Protein AF-A0AAV4PEL3-F1 (afdb_monomer_lite)

Organism: NCBI:txid1538125

Sequence (222 aa):
MMSVVVAMVVVMSMMVSVVVSMVVVVSVVVSMMVSVVVSVVVSVVVSMMVSMMVMVSVVVSVVMVSVMVSMMMSVVVSVVVSVVVSGGVHDGVRGDGDGHDDVRDDGGVHDGVRGGVRDGDGVHGDVHGGGDVHGDVRGGDGVHDDAHDDVHGDEHDGDHGDDHDDDHAYDHVHDGDDDHVYDGDHDHACDGARVCGDGRERVCDDGDDDGDGDVHFYPLQQ

Secondary structure (DSSP, 8-state):
-HHHHHHHHHHHHHHHHHHHHHHHHHHHHHHHHHHHHHHHHHHHHHHHHHHHHHHHHHHHHHHHHHHHHHHHHHHHHHHHHHHHHHHHTTS---------------------------------------------------------------------------------------------------------TTT-----------S-----------

Foldseek 3Di:
DVVVVVVVVVVVVVVVVVVVVVVVVVVVVVVVVVVVVVVVVVVVVVVVVVVVVVVVVVVVVVVVVVVVVVVVVVVVVVVVVVCVVVVVVPPPPDDPCPDDDDDDDDDDDDDDDDDDDDDDDDDDDDDDDDDD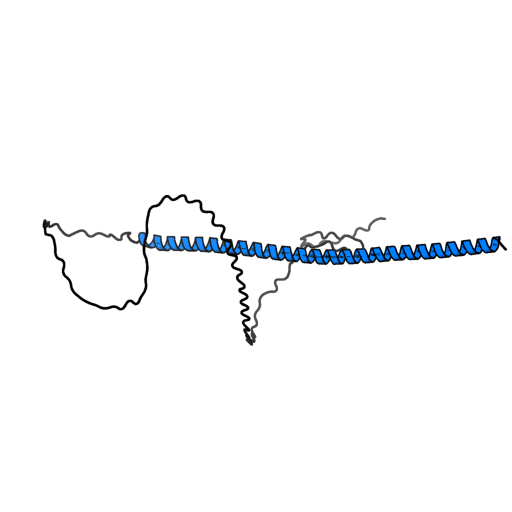DDDDDDDDDDDDDDDDPDDDPPPPPPPPPPPPPPPPPDDDPDPDDDDDDPPDDDPPPPDDQDDDPPNDGDDPDPDPDPDDDDDDDDDDDD

Structure (mmCIF, N/CA/C/O backbone):
data_AF-A0AAV4PEL3-F1
#
_entry.id   AF-A0AAV4PEL3-F1
#
loop_
_atom_site.group_PDB
_atom_site.id
_atom_site.type_symbol
_atom_site.label_atom_id
_atom_site.label_alt_id
_atom_site.label_comp_id
_atom_site.label_asym_id
_atom_site.label_entity_id
_atom_site.label_seq_id
_atom_site.pdbx_PDB_ins_code
_atom_site.Cartn_x
_atom_site.Cartn_y
_atom_site.Cartn_z
_atom_site.occupancy
_atom_site.B_iso_or_equiv
_atom_site.auth_seq_id
_atom_site.auth_comp_id
_atom_site.auth_asym_id
_atom_site.auth_atom_id
_atom_site.pdbx_PDB_model_num
ATOM 1 N N . MET A 1 1 ? 40.148 10.400 -53.859 1.00 91.12 1 MET A N 1
ATOM 2 C CA . MET A 1 1 ? 40.502 10.132 -52.445 1.00 91.12 1 MET A CA 1
ATOM 3 C C . MET A 1 1 ? 39.561 10.846 -51.474 1.00 91.12 1 MET A C 1
ATOM 5 O O . MET A 1 1 ? 38.926 10.151 -50.697 1.00 91.12 1 MET A O 1
ATOM 9 N N . MET A 1 2 ? 39.365 12.171 -51.559 1.00 96.19 2 MET A N 1
ATOM 10 C CA . MET A 1 2 ? 38.471 12.908 -50.636 1.00 96.19 2 MET A CA 1
ATOM 11 C C . MET A 1 2 ? 37.021 12.386 -50.594 1.00 96.19 2 MET A C 1
ATOM 13 O O . MET A 1 2 ? 36.487 12.193 -49.511 1.00 96.19 2 MET A O 1
ATOM 17 N N . SER A 1 3 ? 36.408 12.062 -51.741 1.00 95.81 3 SER A N 1
ATOM 18 C CA . SER A 1 3 ? 35.034 11.523 -51.771 1.00 95.81 3 SER A CA 1
ATOM 19 C C . SER A 1 3 ? 34.873 10.189 -51.029 1.00 95.81 3 SER A C 1
ATOM 21 O O . SER A 1 3 ? 33.822 9.952 -50.446 1.00 95.81 3 SER A O 1
ATOM 23 N N . VAL A 1 4 ? 35.896 9.324 -51.036 1.00 96.06 4 VAL A N 1
ATOM 24 C CA . VAL A 1 4 ? 35.854 8.026 -50.336 1.00 96.06 4 VAL A CA 1
ATOM 25 C C . VAL A 1 4 ? 35.972 8.239 -48.830 1.00 96.06 4 VAL A C 1
ATOM 27 O O . VAL A 1 4 ? 35.219 7.642 -48.071 1.00 96.06 4 VAL A O 1
ATOM 30 N N . VAL A 1 5 ? 36.863 9.142 -48.404 1.00 96.81 5 VAL A N 1
ATOM 31 C CA . VAL A 1 5 ? 37.013 9.506 -46.987 1.00 96.81 5 VAL A CA 1
ATOM 32 C C . VAL A 1 5 ? 35.707 10.080 -46.439 1.00 96.81 5 VAL A C 1
ATOM 34 O O . VAL A 1 5 ? 35.244 9.637 -45.393 1.00 96.81 5 VAL A O 1
ATOM 37 N N . VAL A 1 6 ? 35.068 11.001 -47.168 1.00 97.00 6 VAL A N 1
ATOM 38 C CA . VAL A 1 6 ? 33.772 11.570 -46.762 1.00 97.00 6 VAL A CA 1
ATOM 39 C C . VAL A 1 6 ? 32.701 10.482 -46.664 1.00 97.00 6 VAL A C 1
ATOM 41 O O . VAL A 1 6 ? 32.007 10.415 -45.653 1.00 97.00 6 VAL A O 1
ATOM 44 N N . ALA A 1 7 ? 32.596 9.592 -47.657 1.00 96.94 7 ALA A N 1
ATOM 45 C CA . ALA A 1 7 ? 31.627 8.496 -47.620 1.00 96.94 7 ALA A CA 1
ATOM 46 C C . ALA A 1 7 ? 31.836 7.572 -46.406 1.00 96.94 7 ALA A C 1
ATOM 48 O O . ALA A 1 7 ? 30.873 7.242 -45.718 1.00 96.94 7 ALA A O 1
ATOM 49 N N . MET A 1 8 ? 33.082 7.204 -46.087 1.00 97.06 8 MET A N 1
ATOM 50 C CA . MET A 1 8 ? 33.389 6.372 -44.916 1.00 97.06 8 MET A CA 1
ATOM 51 C C . MET A 1 8 ? 33.041 7.071 -43.600 1.00 97.06 8 MET A C 1
ATOM 53 O O . MET A 1 8 ? 32.460 6.443 -42.718 1.00 97.06 8 MET A O 1
ATOM 57 N N . VAL A 1 9 ? 33.346 8.366 -43.470 1.00 96.88 9 VAL A N 1
ATOM 58 C CA . VAL A 1 9 ? 32.995 9.148 -42.273 1.00 96.88 9 VAL A CA 1
ATOM 59 C C . VAL A 1 9 ? 31.479 9.212 -42.086 1.00 96.88 9 VAL A C 1
ATOM 61 O O . VAL A 1 9 ? 30.999 9.016 -40.971 1.00 96.88 9 VAL A O 1
ATOM 64 N N . VAL A 1 10 ? 30.716 9.428 -43.162 1.00 97.25 10 VAL A N 1
ATOM 65 C CA . VAL A 1 10 ? 29.246 9.447 -43.096 1.00 97.25 10 VAL A CA 1
ATOM 66 C C . VAL A 1 10 ? 28.701 8.084 -42.676 1.00 97.25 10 VAL A C 1
ATOM 68 O O . VAL A 1 10 ? 27.893 8.024 -41.753 1.00 97.25 10 VAL A O 1
ATOM 71 N N . VAL A 1 11 ? 29.173 6.990 -43.281 1.00 97.31 11 VAL A N 1
ATOM 72 C CA . VAL A 1 11 ? 28.731 5.633 -42.916 1.00 97.31 11 VAL A CA 1
ATOM 73 C C . VAL A 1 11 ? 29.036 5.332 -41.447 1.00 97.31 11 VAL A C 1
ATOM 75 O O . VAL A 1 11 ? 28.160 4.847 -40.734 1.00 97.31 11 VAL A O 1
ATOM 78 N N . MET A 1 12 ? 30.230 5.676 -40.958 1.00 97.19 12 MET A N 1
ATOM 79 C CA . MET A 1 12 ? 30.582 5.491 -39.545 1.00 97.19 12 MET A CA 1
ATOM 80 C C . MET A 1 12 ? 29.702 6.335 -38.622 1.00 97.19 12 MET A C 1
ATOM 82 O O . MET A 1 12 ? 29.227 5.832 -37.608 1.00 97.19 12 MET A O 1
ATOM 86 N N . SER A 1 13 ? 29.424 7.587 -38.993 1.00 97.06 13 SER A N 1
ATOM 87 C CA . SER A 1 13 ? 28.526 8.459 -38.232 1.00 97.06 13 SER A CA 1
ATOM 88 C C . SER A 1 13 ? 27.108 7.882 -38.143 1.00 97.06 13 SER A C 1
ATOM 90 O O . SER A 1 13 ? 26.526 7.842 -37.059 1.00 97.06 13 SER A O 1
ATOM 92 N N . MET A 1 14 ? 26.571 7.349 -39.246 1.00 97.50 14 MET A N 1
ATOM 93 C CA . MET A 1 14 ? 25.250 6.709 -39.253 1.00 97.50 14 MET A CA 1
ATOM 94 C C . MET A 1 14 ? 25.227 5.441 -38.396 1.00 97.50 14 MET A C 1
ATOM 96 O O . MET A 1 14 ? 24.311 5.272 -37.595 1.00 97.50 14 MET A O 1
ATOM 100 N N . MET A 1 15 ? 26.245 4.583 -38.504 1.00 97.81 15 MET A N 1
ATOM 101 C CA . MET A 1 15 ? 26.349 3.372 -37.681 1.00 97.81 15 MET A CA 1
ATOM 102 C C . MET A 1 15 ? 26.409 3.714 -36.190 1.00 97.81 15 MET A C 1
ATOM 104 O O . MET A 1 15 ? 25.674 3.131 -35.396 1.00 97.81 15 MET A O 1
ATOM 108 N N . VAL A 1 16 ? 27.228 4.700 -35.809 1.00 97.31 16 VAL A N 1
ATOM 109 C CA . VAL A 1 16 ? 27.319 5.170 -34.420 1.00 97.31 16 VAL A CA 1
ATOM 110 C C . VAL A 1 16 ? 25.986 5.756 -33.959 1.00 97.31 16 VAL A C 1
ATOM 112 O O . VAL A 1 16 ? 25.526 5.420 -32.872 1.00 97.31 16 VAL A O 1
ATOM 115 N N . SER A 1 17 ? 25.328 6.576 -34.780 1.00 97.12 17 SER A N 1
ATOM 116 C CA . SER A 1 17 ? 24.030 7.165 -34.437 1.00 97.12 17 SER A CA 1
ATOM 117 C C . SER A 1 17 ? 22.948 6.104 -34.213 1.00 97.12 17 SER A C 1
ATOM 119 O O . SER A 1 17 ? 22.206 6.205 -33.236 1.00 97.12 17 SER A O 1
ATOM 121 N N . VAL A 1 18 ? 22.891 5.064 -35.052 1.00 97.00 18 VAL A N 1
ATOM 122 C CA . VAL A 1 18 ? 21.948 3.946 -34.884 1.00 97.00 18 VAL A CA 1
ATOM 123 C C . VAL A 1 18 ? 22.246 3.174 -33.603 1.00 97.00 18 VAL A C 1
ATOM 125 O O . VAL A 1 18 ? 21.332 2.933 -32.819 1.00 97.00 18 VAL A O 1
ATOM 128 N N . VAL A 1 19 ? 23.513 2.837 -33.343 1.00 97.44 19 VAL A N 1
ATOM 129 C CA . VAL A 1 19 ? 23.903 2.126 -32.115 1.00 97.44 19 VAL A CA 1
ATOM 130 C C . VAL A 1 19 ? 23.542 2.945 -30.876 1.00 97.44 19 VAL A C 1
ATOM 132 O O . VAL A 1 19 ? 22.922 2.414 -29.958 1.00 97.44 19 VAL A O 1
ATOM 135 N N . VAL A 1 20 ? 23.854 4.244 -30.861 1.00 97.44 20 VAL A N 1
ATOM 136 C CA . VAL A 1 20 ? 23.499 5.138 -29.748 1.00 97.44 20 VAL A CA 1
ATOM 137 C C . VAL A 1 20 ? 21.983 5.217 -29.580 1.00 97.44 20 VAL A C 1
ATOM 139 O O . VAL A 1 20 ? 21.492 5.097 -28.461 1.00 97.44 20 VAL A O 1
ATOM 142 N N . SER A 1 21 ? 21.228 5.358 -30.672 1.00 97.56 21 SER A N 1
ATOM 143 C CA . SER A 1 21 ? 19.764 5.391 -30.620 1.00 97.56 21 SER A CA 1
ATOM 144 C C . SER A 1 21 ? 19.186 4.100 -30.035 1.00 97.56 21 SER A C 1
ATOM 146 O O . SER A 1 21 ? 18.340 4.169 -29.145 1.00 97.56 21 SER A O 1
ATOM 148 N N . MET A 1 22 ? 19.682 2.931 -30.450 1.00 97.75 22 MET A N 1
ATOM 149 C CA . MET A 1 22 ? 19.243 1.646 -29.898 1.00 97.75 22 MET A CA 1
ATOM 150 C C . MET A 1 22 ? 19.579 1.516 -28.410 1.00 97.75 22 MET A C 1
ATOM 152 O O . MET A 1 22 ? 18.726 1.092 -27.634 1.00 97.75 22 MET A O 1
ATOM 156 N N . VAL A 1 23 ? 20.783 1.921 -27.994 1.00 96.81 23 VAL A N 1
ATOM 157 C CA . VAL A 1 23 ? 21.186 1.903 -26.578 1.00 96.81 23 VAL A CA 1
ATOM 158 C C . VAL A 1 23 ? 20.282 2.806 -25.739 1.00 96.81 23 VAL A C 1
ATOM 160 O O . VAL A 1 23 ? 19.843 2.394 -24.666 1.00 96.81 23 VAL A O 1
ATOM 163 N N . VAL A 1 24 ? 19.945 4.002 -26.232 1.00 97.69 24 VAL A N 1
ATOM 164 C CA . VAL A 1 24 ? 19.023 4.917 -25.542 1.00 97.69 24 VAL A CA 1
ATOM 165 C C . VAL A 1 24 ? 17.630 4.301 -25.422 1.00 97.69 24 VAL A C 1
ATOM 167 O O . VAL A 1 24 ? 17.069 4.305 -24.329 1.00 97.69 24 VAL A O 1
ATOM 170 N N . VAL A 1 25 ? 17.086 3.720 -26.497 1.00 97.50 25 VAL A N 1
ATOM 171 C CA . VAL A 1 25 ? 15.765 3.068 -26.458 1.00 97.50 25 VAL A CA 1
ATOM 172 C C . VAL A 1 25 ? 15.749 1.925 -25.442 1.00 97.50 25 VAL A C 1
ATOM 174 O O . VAL A 1 25 ? 14.849 1.872 -24.607 1.00 97.50 25 VAL A O 1
ATOM 177 N N . VAL A 1 26 ? 16.761 1.053 -25.451 1.00 97.31 26 VAL A N 1
ATOM 178 C CA . VAL A 1 26 ? 16.872 -0.043 -24.474 1.00 97.31 26 VAL A CA 1
ATOM 179 C C . VAL A 1 26 ? 16.984 0.504 -23.052 1.00 97.31 26 VAL A C 1
ATOM 181 O O . VAL A 1 26 ? 16.296 0.018 -22.158 1.00 97.31 26 VAL A O 1
ATOM 184 N N . SER A 1 27 ? 17.791 1.545 -22.835 1.00 97.06 27 SER A N 1
ATOM 185 C CA . SER A 1 27 ? 17.942 2.161 -21.515 1.00 97.06 27 SER A CA 1
ATOM 186 C C . SER A 1 27 ? 16.631 2.755 -20.997 1.00 97.06 27 SER A C 1
ATOM 188 O O . SER A 1 27 ? 16.343 2.618 -19.809 1.00 97.06 27 SER A O 1
ATOM 190 N N . VAL A 1 28 ? 15.833 3.387 -21.862 1.00 97.56 28 VAL A N 1
ATOM 191 C CA . VAL A 1 28 ? 14.515 3.926 -21.494 1.00 97.56 28 VAL A CA 1
ATOM 192 C C . VAL A 1 28 ? 13.553 2.794 -21.153 1.00 97.56 28 VAL A C 1
ATOM 194 O O . VAL A 1 28 ? 12.923 2.844 -20.101 1.00 97.56 28 VAL A O 1
ATOM 197 N N . VAL A 1 29 ? 13.479 1.746 -21.980 1.00 97.56 29 VAL A N 1
ATOM 198 C CA . VAL A 1 29 ? 12.601 0.592 -21.719 1.00 97.56 29 VAL A CA 1
ATOM 199 C C . VAL A 1 29 ? 12.953 -0.069 -20.386 1.00 97.56 29 VAL A C 1
ATOM 201 O O . VAL A 1 29 ? 12.068 -0.283 -19.560 1.00 97.56 29 VAL A O 1
ATOM 204 N N . VAL A 1 30 ? 14.240 -0.325 -20.130 1.00 97.25 30 VAL A N 1
ATOM 205 C CA . VAL A 1 30 ? 14.698 -0.904 -18.857 1.00 97.25 30 VAL A CA 1
ATOM 206 C C . VAL A 1 30 ? 14.368 0.023 -17.689 1.00 97.25 30 VAL A C 1
ATOM 208 O O . VAL A 1 30 ? 13.836 -0.437 -16.681 1.00 97.25 30 VAL A O 1
ATOM 211 N N . SER A 1 31 ? 14.621 1.327 -17.823 1.00 97.19 31 SER A N 1
ATOM 212 C CA . SER A 1 31 ? 14.306 2.297 -16.772 1.00 97.19 31 SER A CA 1
ATOM 213 C C . SER A 1 31 ? 12.810 2.338 -16.459 1.00 97.19 31 SER A C 1
ATOM 215 O O . SER A 1 31 ? 12.447 2.382 -15.284 1.00 97.19 31 SER A O 1
ATOM 217 N N . MET A 1 32 ? 11.944 2.265 -17.472 1.00 97.88 32 MET A N 1
ATOM 218 C CA . MET A 1 32 ? 10.494 2.214 -17.279 1.00 97.88 32 MET A CA 1
ATOM 219 C C . MET A 1 32 ? 10.064 0.919 -16.589 1.00 97.88 32 MET A C 1
ATOM 221 O O . MET A 1 32 ? 9.303 0.980 -15.626 1.00 97.88 32 MET A O 1
ATOM 225 N N . MET A 1 33 ? 10.581 -0.239 -17.014 1.00 98.06 33 MET A N 1
ATOM 226 C CA . MET A 1 33 ? 10.257 -1.518 -16.371 1.00 98.06 33 MET A CA 1
ATOM 227 C C . MET A 1 33 ? 10.675 -1.527 -14.898 1.00 98.06 33 MET A C 1
ATOM 229 O O . MET A 1 33 ? 9.874 -1.886 -14.038 1.00 98.06 33 MET A O 1
ATOM 233 N N . VAL A 1 34 ? 11.895 -1.073 -14.593 1.00 97.38 34 VAL A N 1
ATOM 234 C CA . VAL A 1 34 ? 12.386 -0.977 -13.210 1.00 97.38 34 VAL A CA 1
ATOM 235 C C . VAL A 1 34 ? 11.536 -0.002 -12.401 1.00 97.38 34 VAL A C 1
ATOM 237 O O . VAL A 1 34 ? 11.123 -0.336 -11.295 1.00 97.38 34 VAL A O 1
ATOM 240 N N . SER A 1 35 ? 11.221 1.174 -12.951 1.00 97.56 35 SER A N 1
ATOM 241 C CA . SER A 1 35 ? 10.386 2.164 -12.266 1.00 97.56 35 SER A CA 1
ATOM 242 C C . SER A 1 35 ? 9.006 1.606 -11.924 1.00 97.56 35 SER A C 1
ATOM 244 O O . SER A 1 35 ? 8.520 1.834 -10.818 1.00 97.56 35 SER A O 1
ATOM 246 N N . VAL A 1 36 ? 8.379 0.866 -12.843 1.00 97.62 36 VAL A N 1
ATOM 247 C CA . VAL A 1 36 ? 7.067 0.252 -12.605 1.00 97.62 36 VAL A CA 1
ATOM 248 C C . VAL A 1 36 ? 7.172 -0.804 -11.510 1.00 97.62 36 VAL A C 1
ATOM 250 O O . VAL A 1 36 ? 6.424 -0.730 -10.539 1.00 97.62 36 VAL A O 1
ATOM 253 N N . VAL A 1 37 ? 8.138 -1.722 -11.593 1.00 97.56 37 VAL A N 1
ATOM 254 C CA . VAL A 1 37 ? 8.332 -2.755 -10.563 1.00 97.56 37 VAL A CA 1
ATOM 255 C C . VAL A 1 37 ? 8.555 -2.127 -9.186 1.00 97.56 37 VAL A C 1
ATOM 257 O O . VAL A 1 37 ? 7.884 -2.507 -8.230 1.00 97.56 37 VAL A O 1
ATOM 260 N N . VAL A 1 38 ? 9.432 -1.124 -9.085 1.00 97.50 38 VAL A N 1
ATOM 261 C CA . VAL A 1 38 ? 9.693 -0.420 -7.820 1.00 97.50 38 VAL A CA 1
ATOM 262 C C . VAL A 1 38 ? 8.431 0.273 -7.310 1.00 97.50 38 VAL A C 1
ATOM 264 O O . VAL A 1 38 ? 8.104 0.131 -6.135 1.00 97.50 38 VAL A O 1
ATOM 267 N N . SER A 1 39 ? 7.690 0.974 -8.173 1.00 97.56 39 SER A N 1
ATOM 268 C CA . SER A 1 39 ? 6.450 1.643 -7.765 1.00 97.56 39 SER A CA 1
ATOM 269 C C . SER A 1 39 ? 5.397 0.665 -7.239 1.00 97.56 39 SER A C 1
ATOM 271 O O . SER A 1 39 ? 4.757 0.956 -6.233 1.00 97.56 39 SER A O 1
ATOM 273 N N . VAL A 1 40 ? 5.265 -0.515 -7.853 1.00 97.62 40 VAL A N 1
ATOM 274 C CA . VAL A 1 40 ? 4.320 -1.550 -7.416 1.00 97.62 40 VAL A CA 1
ATOM 275 C C . VAL A 1 40 ? 4.743 -2.114 -6.067 1.00 97.62 40 VAL A C 1
ATOM 277 O O . VAL A 1 40 ? 3.923 -2.175 -5.157 1.00 97.62 40 VAL A O 1
ATOM 280 N N . VAL A 1 41 ? 6.023 -2.458 -5.897 1.00 97.62 41 VAL A N 1
ATOM 281 C CA . VAL A 1 41 ? 6.542 -2.964 -4.616 1.00 97.62 41 VAL A CA 1
ATOM 282 C C . VAL A 1 41 ? 6.322 -1.942 -3.500 1.00 97.62 41 VAL A C 1
ATOM 284 O O . VAL A 1 41 ? 5.796 -2.295 -2.447 1.00 97.62 41 VAL A O 1
ATOM 287 N N . VAL A 1 42 ? 6.654 -0.668 -3.734 1.00 97.44 42 VAL A N 1
ATOM 288 C CA . VAL A 1 42 ? 6.439 0.403 -2.748 1.00 97.44 42 VAL A CA 1
ATOM 289 C C . VAL A 1 42 ? 4.952 0.576 -2.444 1.00 97.44 42 VAL A C 1
ATOM 291 O O . VAL A 1 42 ? 4.580 0.653 -1.277 1.00 97.44 42 VAL A O 1
ATOM 294 N N . SER A 1 43 ? 4.094 0.588 -3.466 1.00 97.62 43 SER A N 1
ATOM 295 C CA . SER A 1 43 ? 2.644 0.704 -3.285 1.00 97.62 43 SER A CA 1
ATOM 296 C C . SER A 1 43 ? 2.083 -0.437 -2.438 1.00 97.62 43 SER A C 1
ATOM 298 O O . SER A 1 43 ? 1.263 -0.188 -1.558 1.00 97.62 43 SER A O 1
ATOM 300 N N . VAL A 1 44 ? 2.526 -1.675 -2.670 1.00 97.31 44 VAL A N 1
ATOM 301 C CA . VAL A 1 44 ? 2.083 -2.847 -1.900 1.00 97.31 44 VAL A CA 1
ATOM 302 C C . VAL A 1 44 ? 2.534 -2.736 -0.448 1.00 97.31 44 VAL A C 1
ATOM 304 O O . VAL A 1 44 ? 1.713 -2.883 0.452 1.00 97.31 44 VAL A O 1
ATOM 307 N N . VAL A 1 45 ? 3.806 -2.407 -0.204 1.00 97.44 45 VAL A N 1
ATOM 308 C CA . VAL A 1 45 ? 4.334 -2.253 1.162 1.00 97.44 45 VAL A CA 1
ATOM 309 C C . VAL A 1 45 ? 3.587 -1.152 1.918 1.00 97.44 45 VAL A C 1
ATOM 311 O O . VAL A 1 45 ? 3.168 -1.364 3.055 1.00 97.44 45 VAL A O 1
ATOM 314 N N . VAL A 1 46 ? 3.357 0.002 1.286 1.00 97.56 46 VAL A N 1
ATOM 315 C CA . VAL A 1 46 ? 2.587 1.100 1.892 1.00 97.56 46 VAL A CA 1
ATOM 316 C C . VAL A 1 46 ? 1.147 0.674 2.161 1.00 97.56 46 VAL A C 1
ATOM 318 O O . VAL A 1 46 ? 0.649 0.904 3.260 1.00 97.56 46 VAL A O 1
ATOM 321 N N . SER A 1 47 ? 0.494 0.005 1.210 1.00 97.56 47 SER A N 1
ATOM 322 C CA . SER A 1 47 ? -0.869 -0.499 1.392 1.00 97.56 47 SER A CA 1
ATOM 323 C C . SER A 1 47 ? -0.963 -1.477 2.563 1.00 97.56 47 SER A C 1
ATOM 325 O O . SER A 1 47 ? -1.905 -1.394 3.347 1.00 97.56 47 SER A O 1
ATOM 327 N N . MET A 1 48 ? 0.015 -2.372 2.725 1.00 98.00 48 MET A N 1
ATOM 328 C CA . MET A 1 48 ? 0.055 -3.311 3.849 1.00 98.00 48 MET A CA 1
ATOM 329 C C . MET A 1 48 ? 0.253 -2.592 5.186 1.00 98.00 48 MET A C 1
ATOM 331 O O . MET A 1 48 ? -0.460 -2.889 6.142 1.00 98.00 48 MET A O 1
ATOM 335 N N . MET A 1 49 ? 1.167 -1.618 5.256 1.00 97.94 49 MET A N 1
ATOM 336 C CA . MET A 1 49 ? 1.372 -0.825 6.475 1.00 97.94 49 MET A CA 1
ATOM 337 C C . MET A 1 49 ? 0.109 -0.053 6.866 1.00 97.94 49 MET A C 1
ATOM 339 O O . MET A 1 49 ? -0.289 -0.074 8.029 1.00 97.94 49 MET A O 1
ATOM 343 N N . VAL A 1 50 ? -0.548 0.594 5.899 1.00 97.38 50 VAL A N 1
ATOM 344 C CA . VAL A 1 50 ? -1.796 1.332 6.142 1.00 97.38 50 VAL A CA 1
ATOM 345 C C . VAL A 1 50 ? -2.905 0.381 6.582 1.00 97.38 50 VAL A C 1
ATOM 347 O O . VAL A 1 50 ? -3.579 0.661 7.568 1.00 97.38 50 VAL A O 1
ATOM 350 N N . SER A 1 51 ? -3.062 -0.763 5.914 1.00 97.75 51 SER A N 1
ATOM 351 C CA . SER A 1 51 ? -4.062 -1.764 6.293 1.00 97.75 51 SER A CA 1
ATOM 352 C C . SER A 1 51 ? -3.851 -2.266 7.722 1.00 97.75 51 SER A C 1
ATOM 354 O O . SER A 1 51 ? -4.813 -2.363 8.478 1.00 97.75 51 SER A O 1
ATOM 356 N N . MET A 1 52 ? -2.606 -2.545 8.119 1.00 97.69 52 MET A N 1
ATOM 357 C CA . MET A 1 52 ? -2.281 -2.962 9.487 1.00 97.69 52 MET A CA 1
ATOM 358 C C . MET A 1 52 ? -2.616 -1.867 10.506 1.00 97.69 52 MET A C 1
ATOM 360 O O . MET A 1 52 ? -3.262 -2.145 11.513 1.00 97.69 52 MET A O 1
ATOM 364 N N . MET A 1 53 ? -2.247 -0.614 10.226 1.00 97.75 53 MET A N 1
ATOM 365 C CA . MET A 1 53 ? -2.569 0.522 11.098 1.00 97.75 53 MET A CA 1
ATOM 366 C C . MET A 1 53 ? -4.081 0.707 11.272 1.00 97.75 53 MET A C 1
ATOM 368 O O . MET A 1 53 ? -4.551 0.938 12.386 1.00 97.75 53 MET A O 1
ATOM 372 N N . VAL A 1 54 ? -4.851 0.572 10.189 1.00 97.88 54 VAL A N 1
ATOM 373 C CA . VAL A 1 54 ? -6.317 0.662 10.232 1.00 97.88 54 VAL A CA 1
ATOM 374 C C . VAL A 1 54 ? -6.903 -0.485 11.051 1.00 97.88 54 VAL A C 1
ATOM 376 O O . VAL A 1 54 ? -7.719 -0.229 11.930 1.00 97.88 54 VAL A O 1
ATOM 379 N N . MET A 1 55 ? -6.457 -1.724 10.829 1.00 97.06 55 MET A N 1
ATOM 380 C CA . MET A 1 55 ? -6.928 -2.882 11.597 1.00 97.06 55 MET A CA 1
ATOM 381 C C . MET A 1 55 ? -6.667 -2.710 13.094 1.00 97.06 55 MET A C 1
ATOM 383 O O . MET A 1 55 ? -7.581 -2.884 13.896 1.00 97.06 55 MET A O 1
ATOM 387 N N . VAL A 1 56 ? -5.458 -2.291 13.478 1.00 97.31 56 VAL A N 1
ATOM 388 C CA . VAL A 1 56 ? -5.121 -2.020 14.884 1.00 97.31 56 VAL A CA 1
ATOM 389 C C . VAL A 1 56 ? -5.998 -0.902 15.449 1.00 97.31 56 VAL A C 1
ATOM 391 O O . VAL A 1 56 ? -6.546 -1.048 16.538 1.00 97.31 56 VAL A O 1
ATOM 394 N N . SER A 1 57 ? -6.196 0.190 14.707 1.00 97.81 57 SER A N 1
ATOM 395 C CA . SER A 1 57 ? -7.054 1.295 15.147 1.00 97.81 57 SER A CA 1
ATOM 396 C C . SER A 1 57 ? -8.507 0.861 15.359 1.00 97.81 57 SER A C 1
ATOM 398 O O . SER A 1 57 ? -9.119 1.258 16.354 1.00 97.81 57 SER A O 1
ATOM 400 N N . VAL A 1 58 ? -9.048 0.027 14.468 1.00 97.69 58 VAL A N 1
ATOM 401 C CA . VAL A 1 58 ? -10.403 -0.525 14.593 1.00 97.69 58 VAL A CA 1
ATOM 402 C C . VAL A 1 58 ? -10.496 -1.440 15.810 1.00 97.69 58 VAL A C 1
ATOM 404 O O . VAL A 1 58 ? -11.408 -1.266 16.616 1.00 97.69 58 VAL A O 1
ATOM 407 N N . VAL A 1 59 ? -9.543 -2.357 15.995 1.00 97.25 59 VAL A N 1
ATOM 408 C CA . VAL A 1 59 ? -9.513 -3.258 17.160 1.00 97.25 59 VAL A CA 1
ATOM 409 C C . VAL A 1 59 ? -9.468 -2.457 18.460 1.00 97.25 59 VAL A C 1
ATOM 411 O O . VAL A 1 59 ? -10.285 -2.697 19.347 1.00 97.25 59 VAL A O 1
ATOM 414 N N . VAL A 1 60 ? -8.592 -1.452 18.558 1.00 97.56 60 VAL A N 1
ATOM 415 C CA . VAL A 1 60 ? -8.512 -0.577 19.738 1.00 97.56 60 VAL A CA 1
ATOM 416 C C . VAL A 1 60 ? -9.835 0.154 19.966 1.00 97.56 60 VAL A C 1
ATOM 418 O O . VAL A 1 60 ? -10.322 0.195 21.092 1.00 97.56 60 VAL A O 1
ATOM 421 N N . SER A 1 61 ? -10.461 0.692 18.918 1.00 98.12 61 SER A N 1
ATO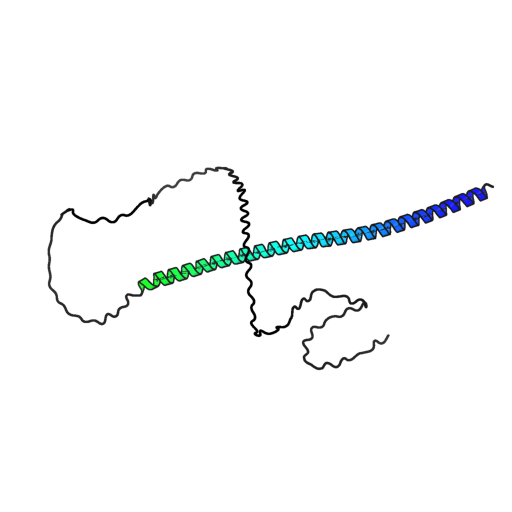M 422 C CA . SER A 1 61 ? -11.750 1.378 19.049 1.00 98.12 61 SER A CA 1
ATOM 423 C C . SER A 1 61 ? -12.853 0.445 19.557 1.00 98.12 61 SER A C 1
ATOM 425 O O . SER A 1 61 ? -13.590 0.822 20.468 1.00 98.12 61 SER A O 1
ATOM 427 N N . VAL A 1 62 ? -12.937 -0.776 19.025 1.00 97.31 62 VAL A N 1
ATOM 428 C CA . VAL A 1 62 ? -13.922 -1.779 19.456 1.00 97.31 62 VAL A CA 1
ATOM 429 C C . VAL A 1 62 ? -13.689 -2.184 20.910 1.00 97.31 62 VAL A C 1
ATOM 431 O O . VAL A 1 62 ? -14.650 -2.249 21.676 1.00 97.31 62 VAL A O 1
ATOM 434 N N . VAL A 1 63 ? -12.434 -2.398 21.313 1.00 97.94 63 VAL A N 1
ATOM 435 C CA . VAL A 1 63 ? -12.077 -2.718 22.705 1.00 97.94 63 VAL A CA 1
ATOM 436 C C . VAL A 1 63 ? -12.453 -1.572 23.645 1.00 97.94 63 VAL A C 1
ATOM 438 O O . VAL A 1 63 ? -13.050 -1.804 24.692 1.00 97.94 63 VAL A O 1
ATOM 441 N N . MET A 1 64 ? -12.181 -0.322 23.271 1.00 97.56 64 MET A N 1
ATOM 442 C CA . MET A 1 64 ? -12.553 0.828 24.102 1.00 97.56 64 MET A CA 1
ATOM 443 C C . MET A 1 64 ? -14.074 0.936 24.265 1.00 97.56 64 MET A C 1
ATOM 445 O O . MET A 1 64 ? -14.566 1.156 25.373 1.00 97.56 64 MET A O 1
ATOM 449 N N . VAL A 1 65 ? -14.836 0.720 23.190 1.00 97.56 65 VAL A N 1
ATOM 450 C CA . VAL A 1 65 ? -16.306 0.727 23.244 1.00 97.56 65 VAL A CA 1
ATOM 451 C C . VAL A 1 65 ? -16.838 -0.429 24.090 1.00 97.56 65 VAL A C 1
ATOM 453 O O . VAL A 1 65 ? -17.723 -0.211 24.917 1.00 97.56 65 VAL A O 1
ATOM 456 N N . SER A 1 66 ? -16.304 -1.643 23.935 1.00 97.50 66 SER A N 1
ATOM 457 C CA . SER A 1 66 ? -16.760 -2.801 24.713 1.00 97.50 66 SER A CA 1
ATOM 458 C C . SER A 1 66 ? -16.493 -2.615 26.208 1.00 97.50 66 SER A C 1
ATOM 460 O O . SER A 1 66 ? -17.367 -2.905 27.028 1.00 97.50 66 SER A O 1
ATOM 462 N N . VAL A 1 67 ? -15.345 -2.036 26.566 1.00 97.56 67 VAL A N 1
ATOM 463 C CA . VAL A 1 67 ? -14.994 -1.679 27.944 1.00 97.56 67 VAL A CA 1
ATOM 464 C C . VAL A 1 67 ? -15.950 -0.621 28.504 1.00 97.56 67 VAL A C 1
ATOM 466 O O . VAL A 1 67 ? -16.468 -0.796 29.608 1.00 97.56 67 VAL A O 1
ATOM 469 N N . MET A 1 68 ? -16.261 0.435 27.744 1.00 98.06 68 MET A N 1
ATOM 470 C CA . MET A 1 68 ? -17.241 1.443 28.171 1.00 98.06 68 MET A CA 1
ATOM 471 C C . MET A 1 68 ? -18.633 0.840 28.398 1.00 98.06 68 MET A C 1
ATOM 473 O O . MET A 1 68 ? -19.258 1.108 29.424 1.00 98.06 68 MET A O 1
ATOM 477 N N . VAL A 1 69 ? -19.111 -0.001 27.477 1.00 97.44 69 VAL A N 1
ATOM 478 C CA . VAL A 1 69 ? -20.424 -0.658 27.595 1.00 97.44 69 VAL A CA 1
ATOM 479 C C . VAL A 1 69 ? -20.457 -1.612 28.787 1.00 97.44 69 VAL A C 1
ATOM 481 O O . VAL A 1 69 ? -21.428 -1.605 29.545 1.00 97.44 69 VAL A O 1
ATOM 484 N N . SER A 1 70 ? -19.394 -2.392 28.993 1.00 97.56 70 SER A N 1
ATOM 485 C CA . SER A 1 70 ? -19.262 -3.292 30.143 1.00 97.56 70 SER A CA 1
ATOM 486 C C . SER A 1 70 ? -19.324 -2.521 31.464 1.00 97.56 70 SER A C 1
ATOM 488 O O . SER A 1 70 ? -20.088 -2.884 32.362 1.00 97.56 70 SER A O 1
ATOM 490 N N . MET A 1 71 ? -18.612 -1.393 31.559 1.00 97.69 71 MET A N 1
ATOM 491 C CA . MET A 1 71 ? -18.678 -0.522 32.733 1.00 97.69 71 MET A CA 1
ATOM 492 C C . MET A 1 71 ? -20.084 0.045 32.955 1.00 97.69 71 MET A C 1
ATOM 494 O O . MET A 1 71 ? -20.594 -0.023 34.073 1.00 97.69 71 MET A O 1
ATOM 498 N N . MET A 1 72 ? -20.750 0.550 31.910 1.00 98.12 72 MET A N 1
ATOM 499 C CA . MET A 1 72 ? -22.121 1.065 32.033 1.00 98.12 72 MET A CA 1
ATOM 500 C C . MET A 1 72 ? -23.102 -0.020 32.495 1.00 98.12 72 MET A C 1
ATOM 502 O O . MET A 1 72 ? -23.903 0.228 33.396 1.00 98.12 72 MET A O 1
ATOM 506 N N . MET A 1 73 ? -23.020 -1.227 31.928 1.00 98.19 73 MET A N 1
ATOM 507 C CA . MET A 1 73 ? -23.872 -2.349 32.329 1.00 98.19 73 MET A CA 1
ATOM 508 C C . MET A 1 73 ? -23.605 -2.789 33.768 1.00 98.19 73 MET A C 1
ATOM 510 O O . MET A 1 73 ? -24.554 -3.002 34.519 1.00 98.19 73 MET A O 1
ATOM 514 N N . SER A 1 74 ? -22.339 -2.862 34.182 1.00 97.62 74 SER A N 1
ATOM 515 C CA . SER A 1 74 ? -21.968 -3.184 35.564 1.00 97.62 74 SER A CA 1
ATOM 516 C C . SER A 1 74 ? -22.561 -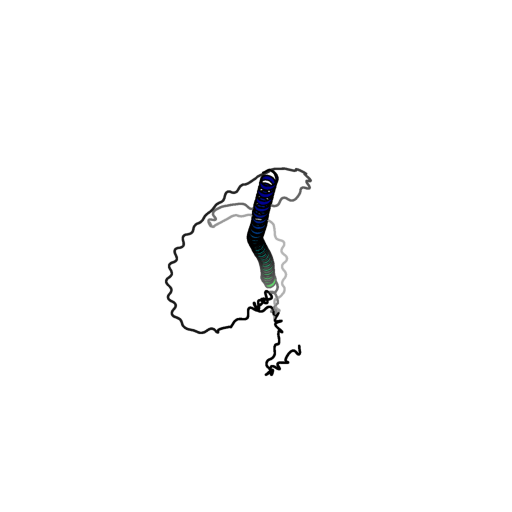2.180 36.560 1.00 97.62 74 SER A C 1
ATOM 518 O O . SER A 1 74 ? -23.154 -2.573 37.568 1.00 97.62 74 SER A O 1
ATOM 520 N N . VAL A 1 75 ? -22.508 -0.881 36.243 1.00 97.19 75 VAL A N 1
ATOM 521 C CA . VAL A 1 75 ? -23.120 0.171 37.071 1.00 97.19 75 VAL A CA 1
ATOM 522 C C . VAL A 1 75 ? -24.641 0.015 37.131 1.00 97.19 75 VAL A C 1
ATOM 524 O O . VAL A 1 75 ? -25.210 0.067 38.220 1.00 97.19 75 VAL A O 1
ATOM 527 N N . VAL A 1 76 ? -25.309 -0.224 35.998 1.00 97.44 76 VAL A N 1
ATOM 528 C CA . VAL A 1 76 ? -26.767 -0.437 35.968 1.00 97.44 76 VAL A CA 1
ATOM 529 C C . VAL A 1 76 ? -27.163 -1.649 36.811 1.00 97.44 76 VAL A C 1
ATOM 531 O O . VAL A 1 76 ? -28.075 -1.543 37.631 1.00 97.44 76 VAL A O 1
ATOM 534 N N . VAL A 1 77 ? -26.461 -2.776 36.669 1.00 97.38 77 VAL A N 1
ATOM 535 C CA . VAL A 1 77 ? -26.718 -3.988 37.463 1.00 97.38 77 VAL A CA 1
ATOM 536 C C . VAL A 1 77 ? -26.505 -3.712 38.951 1.00 97.38 77 VAL A C 1
ATOM 538 O O . VAL A 1 77 ? -27.369 -4.050 39.757 1.00 97.38 77 VAL A O 1
ATOM 541 N N . SER A 1 78 ? -25.412 -3.042 39.319 1.00 96.88 78 SER A N 1
ATOM 542 C CA . SER A 1 78 ? -25.121 -2.677 40.711 1.00 96.88 78 SER A CA 1
ATOM 543 C C . SER A 1 78 ? -26.217 -1.795 41.327 1.00 96.88 78 SER A C 1
ATOM 545 O O . SER A 1 78 ? -26.666 -2.048 42.449 1.00 96.88 78 SER A O 1
ATOM 547 N N . VAL A 1 79 ? -26.724 -0.808 40.581 1.00 96.44 79 VAL A N 1
ATOM 548 C CA . VAL A 1 79 ? -27.830 0.056 41.029 1.00 96.44 79 VAL A CA 1
ATOM 549 C C . VAL A 1 79 ? -29.126 -0.738 41.179 1.00 96.44 79 VAL A C 1
ATOM 551 O O . VAL A 1 79 ? -29.792 -0.613 42.206 1.00 96.44 79 VAL A O 1
ATOM 554 N N . VAL A 1 80 ? -29.479 -1.583 40.205 1.00 95.75 80 VAL A N 1
ATOM 555 C CA . VAL A 1 80 ? -30.688 -2.422 40.278 1.00 95.75 80 VAL A CA 1
ATOM 556 C C . VAL A 1 80 ? -30.629 -3.347 41.493 1.00 95.75 80 VAL A C 1
ATOM 558 O O . VAL A 1 80 ? -31.590 -3.395 42.260 1.00 95.75 80 VAL A O 1
ATOM 561 N N . VAL A 1 81 ? -29.498 -4.022 41.723 1.00 94.50 81 VAL A N 1
ATOM 562 C CA . VAL A 1 81 ? -29.300 -4.875 42.905 1.00 94.50 81 VAL A CA 1
ATOM 563 C C . VAL A 1 81 ? -29.425 -4.054 44.189 1.00 94.50 81 VAL A C 1
ATOM 565 O O . VAL A 1 81 ? -30.151 -4.453 45.096 1.00 94.50 81 VAL A O 1
ATOM 568 N N . SER A 1 82 ? -28.800 -2.877 44.252 1.00 94.12 82 SER A N 1
ATOM 569 C CA . SER A 1 82 ? -28.863 -2.000 45.428 1.00 94.12 82 SER A CA 1
ATOM 570 C C . SER A 1 82 ? -30.291 -1.541 45.746 1.00 94.12 82 SER A C 1
ATOM 572 O O . SER A 1 82 ? -30.678 -1.505 46.916 1.00 94.12 82 SER A O 1
ATOM 574 N N . VAL A 1 83 ? -31.096 -1.229 44.724 1.00 91.19 83 VAL A N 1
ATOM 575 C CA . VAL A 1 83 ? -32.507 -0.834 44.877 1.00 91.19 83 VAL A CA 1
ATOM 576 C C . VAL A 1 83 ? -33.373 -2.016 45.304 1.00 91.19 83 VAL A C 1
ATOM 578 O O . VAL A 1 83 ? -34.186 -1.861 46.210 1.00 91.19 83 VAL A O 1
ATOM 581 N N . VAL A 1 84 ? -33.193 -3.196 44.703 1.00 90.25 84 VAL A N 1
ATOM 582 C CA . VAL A 1 84 ? -33.947 -4.406 45.077 1.00 90.25 84 VAL A CA 1
ATOM 583 C C . VAL A 1 84 ? -33.648 -4.804 46.524 1.00 90.25 84 VAL A C 1
ATOM 585 O O . VAL A 1 84 ? -34.576 -5.073 47.288 1.00 90.25 84 VAL A O 1
ATOM 588 N N . VAL A 1 85 ? -32.373 -4.780 46.925 1.00 89.38 85 VAL A N 1
ATOM 589 C CA . VAL A 1 85 ? -31.953 -5.111 48.293 1.00 89.38 85 VAL A CA 1
ATOM 590 C C . VAL A 1 85 ? -32.451 -4.067 49.292 1.00 89.38 85 VAL A C 1
ATOM 592 O O . VAL A 1 85 ? -33.006 -4.442 50.317 1.00 89.38 85 VAL A O 1
ATOM 595 N N . SER A 1 86 ? -32.315 -2.769 49.003 1.00 88.44 86 SER A N 1
ATOM 596 C CA . SER A 1 86 ? -32.742 -1.711 49.937 1.00 88.44 86 SER A CA 1
ATOM 597 C C . SER A 1 86 ? -34.267 -1.558 50.010 1.00 88.44 86 SER A C 1
ATOM 599 O O . SER A 1 86 ? -34.811 -1.281 51.077 1.00 88.44 86 SER A O 1
ATOM 601 N N . GLY A 1 87 ? -34.972 -1.752 48.892 1.00 82.12 87 GLY A N 1
ATOM 602 C CA . GLY A 1 87 ? -36.432 -1.659 48.814 1.00 82.12 87 GLY A CA 1
ATOM 603 C C . GLY A 1 87 ? -37.147 -2.828 49.495 1.00 82.12 87 GLY A C 1
ATOM 604 O O . GLY A 1 87 ? -38.134 -2.613 50.195 1.00 82.12 87 GLY A O 1
ATOM 605 N N . GLY A 1 88 ? -36.615 -4.051 49.381 1.00 75.56 88 GLY A N 1
ATOM 606 C CA . GLY A 1 88 ? -37.204 -5.243 50.007 1.00 75.56 88 GLY A CA 1
ATOM 607 C C . GLY A 1 88 ? -37.246 -5.205 51.540 1.00 75.56 88 GLY A C 1
ATOM 608 O O . GLY A 1 88 ? -38.066 -5.891 52.146 1.00 75.56 88 GLY A O 1
ATOM 609 N N . VAL A 1 89 ? -36.415 -4.379 52.185 1.00 68.62 89 VAL A N 1
ATOM 610 C CA . VAL A 1 89 ? -36.393 -4.242 53.653 1.00 68.62 89 VAL A CA 1
ATOM 611 C C . VAL A 1 89 ? -37.567 -3.396 54.172 1.00 68.62 89 VAL A C 1
ATOM 613 O O . VAL A 1 89 ? -37.955 -3.541 55.329 1.00 68.62 89 VAL A O 1
ATOM 616 N N . HIS A 1 90 ? -38.182 -2.553 53.335 1.00 63.91 90 HIS A N 1
ATOM 617 C CA . HIS A 1 90 ? -39.225 -1.621 53.776 1.00 63.91 90 HIS A CA 1
ATOM 618 C C . HIS A 1 90 ? -40.671 -2.098 53.557 1.00 63.91 90 HIS A C 1
ATOM 620 O O . HIS A 1 90 ? -41.566 -1.577 54.220 1.00 63.91 90 HIS A O 1
ATOM 626 N N . ASP A 1 91 ? -40.918 -3.115 52.724 1.00 59.91 91 ASP A N 1
ATOM 627 C CA . ASP A 1 91 ? -42.279 -3.617 52.441 1.00 59.91 91 ASP A CA 1
ATOM 628 C C . ASP A 1 91 ? -42.718 -4.815 53.314 1.00 59.91 91 ASP A C 1
ATOM 630 O O . ASP A 1 91 ? -43.836 -5.315 53.187 1.00 59.91 91 ASP A O 1
ATOM 634 N N . GLY A 1 92 ? -41.884 -5.255 54.264 1.00 58.97 92 GLY A N 1
ATOM 635 C CA . GLY A 1 92 ? -42.174 -6.379 55.168 1.00 58.97 92 GLY A CA 1
ATOM 636 C C . GLY A 1 92 ? -43.136 -6.090 56.333 1.00 58.97 92 GLY A C 1
ATOM 637 O O . GLY A 1 92 ? -43.383 -6.983 57.139 1.00 58.97 92 GLY A O 1
ATOM 638 N N . VAL A 1 93 ? -43.693 -4.878 56.456 1.00 59.66 93 VAL A N 1
ATOM 639 C CA . VAL A 1 93 ? -44.642 -4.510 57.535 1.00 59.66 93 VAL A CA 1
ATOM 640 C C . VAL A 1 93 ? -46.046 -4.271 56.973 1.00 59.66 93 VAL A C 1
ATOM 642 O O . VAL A 1 93 ? -46.685 -3.245 57.187 1.00 59.66 93 VAL A O 1
ATOM 645 N N . ARG A 1 94 ? -46.538 -5.245 56.214 1.00 57.44 94 ARG A N 1
ATOM 646 C CA . ARG A 1 94 ? -47.959 -5.424 55.898 1.00 57.44 94 ARG A CA 1
ATOM 647 C C . ARG A 1 94 ? -48.261 -6.848 56.365 1.00 57.44 94 ARG A C 1
ATOM 649 O O . ARG A 1 94 ? -48.004 -7.799 55.652 1.00 57.44 94 ARG A O 1
ATOM 656 N N . GLY A 1 95 ? -48.535 -7.072 57.641 1.00 58.62 95 GLY A N 1
ATOM 657 C CA . GLY A 1 95 ? -49.735 -6.573 58.291 1.00 58.62 95 GLY A CA 1
ATOM 658 C C . GLY A 1 95 ? -50.787 -7.679 58.304 1.00 58.62 95 GLY A C 1
ATOM 659 O O . GLY A 1 95 ? -51.917 -7.421 57.913 1.00 58.62 95 GLY A O 1
ATOM 660 N N . ASP A 1 96 ? -50.426 -8.877 58.779 1.00 59.28 96 ASP A N 1
ATOM 661 C CA . ASP A 1 96 ? -51.395 -9.854 59.291 1.00 59.28 96 ASP A CA 1
ATOM 662 C C . ASP A 1 96 ? -51.805 -9.402 60.699 1.00 59.28 96 ASP A C 1
ATOM 664 O O . ASP A 1 96 ? -51.517 -10.020 61.722 1.00 59.28 96 ASP A O 1
ATOM 668 N N . GLY A 1 97 ? -52.411 -8.217 60.740 1.00 57.94 97 GLY A N 1
ATOM 669 C CA . GLY A 1 97 ? -53.158 -7.721 61.880 1.00 57.94 97 GLY A CA 1
ATOM 670 C C . GLY A 1 97 ? -54.557 -8.308 61.833 1.00 57.94 97 GLY A C 1
ATOM 671 O O . GLY A 1 97 ? -55.523 -7.563 61.685 1.00 57.94 97 GLY A O 1
ATOM 672 N N . ASP A 1 98 ? -54.664 -9.632 61.942 1.00 55.31 98 ASP A N 1
ATOM 673 C CA . ASP A 1 98 ? -55.913 -10.248 62.367 1.00 55.31 98 ASP A CA 1
ATOM 674 C C . ASP A 1 98 ? -56.044 -9.973 63.862 1.00 55.31 98 ASP A C 1
ATOM 676 O O . ASP A 1 98 ? -55.381 -10.566 64.716 1.00 55.31 98 ASP A O 1
ATOM 680 N N . GLY A 1 99 ? -56.832 -8.938 64.138 1.00 59.75 99 GLY A N 1
ATOM 681 C CA . GLY A 1 99 ? -57.074 -8.418 65.463 1.00 59.75 99 GLY A CA 1
ATOM 682 C C . GLY A 1 99 ? -57.613 -9.469 66.421 1.00 59.75 99 GLY A C 1
ATOM 683 O O . GLY A 1 99 ? -58.443 -10.309 66.080 1.00 59.75 99 GLY A O 1
ATOM 684 N N . HIS A 1 100 ? -57.197 -9.323 67.670 1.00 52.44 100 HIS A N 1
ATOM 685 C CA . HIS A 1 100 ? -58.106 -9.507 68.780 1.00 52.44 100 HIS A CA 1
ATOM 686 C C . HIS A 1 100 ? -57.783 -8.459 69.841 1.00 52.44 100 HIS A C 1
ATOM 688 O O . HIS A 1 100 ? -56.746 -8.496 70.503 1.00 52.44 100 HIS A O 1
ATOM 694 N N . ASP A 1 101 ? -58.688 -7.488 69.915 1.00 60.62 101 ASP A N 1
ATOM 695 C CA . ASP A 1 101 ? -58.867 -6.558 71.016 1.00 60.62 101 ASP A CA 1
ATOM 696 C C . ASP A 1 101 ? -59.000 -7.320 72.341 1.00 60.62 101 ASP A C 1
ATOM 698 O O . ASP A 1 101 ? -59.634 -8.373 72.365 1.00 60.62 101 ASP A O 1
ATOM 702 N N . ASP A 1 102 ? -58.395 -6.782 73.408 1.00 53.16 102 ASP A N 1
ATOM 703 C CA . ASP A 1 102 ? -58.898 -6.765 74.797 1.00 53.16 102 ASP A CA 1
ATOM 704 C C . ASP A 1 102 ? -57.743 -6.771 75.812 1.00 53.16 102 ASP A C 1
ATOM 706 O O . ASP A 1 102 ? -57.361 -7.840 76.260 1.00 53.16 102 ASP A O 1
ATOM 710 N N . VAL A 1 103 ? -57.246 -5.603 76.251 1.00 51.69 103 VAL A N 1
ATOM 711 C CA . VAL A 1 103 ? -56.906 -5.309 77.670 1.00 51.69 103 VAL A CA 1
ATOM 712 C C . VAL A 1 103 ? -56.826 -3.774 77.810 1.00 51.69 103 VAL A C 1
ATOM 714 O O . VAL A 1 103 ? -55.918 -3.140 77.288 1.00 51.69 103 VAL A O 1
ATOM 717 N N . ARG A 1 104 ? -57.890 -3.120 78.291 1.00 48.19 104 ARG A N 1
ATOM 718 C CA . ARG A 1 104 ? -58.028 -2.602 79.671 1.00 48.19 104 ARG A CA 1
ATOM 719 C C . ARG A 1 104 ? -56.942 -1.598 80.092 1.00 48.19 104 ARG A C 1
ATOM 721 O O . ARG A 1 104 ? -55.855 -1.966 80.512 1.00 48.19 104 ARG A O 1
ATOM 728 N N . ASP A 1 105 ? -57.314 -0.328 79.943 1.00 54.75 105 ASP A N 1
ATOM 729 C CA . ASP A 1 105 ? -57.356 0.701 80.993 1.00 54.75 105 ASP A CA 1
ATOM 730 C C . ASP A 1 105 ? -56.688 0.318 82.325 1.00 54.75 105 ASP A C 1
ATOM 732 O O . ASP A 1 105 ? -57.121 -0.636 82.965 1.00 54.75 105 ASP A O 1
ATOM 736 N N . ASP A 1 106 ? -55.664 1.074 82.726 1.00 47.38 106 ASP A N 1
ATOM 737 C CA . ASP A 1 106 ? -55.577 1.664 84.066 1.00 47.38 106 ASP A CA 1
ATOM 738 C C . ASP A 1 106 ? -54.419 2.675 84.115 1.00 47.38 106 ASP A C 1
ATOM 740 O O . ASP A 1 106 ? -53.265 2.393 83.784 1.00 47.38 106 ASP A O 1
ATOM 744 N N . GLY A 1 107 ? -54.767 3.903 84.495 1.00 51.69 107 GLY A N 1
ATOM 745 C CA . GLY A 1 107 ? -53.867 5.044 84.563 1.00 51.69 107 GLY A CA 1
ATOM 746 C C . GLY A 1 107 ? -52.750 4.919 85.601 1.00 51.69 107 GLY A C 1
ATOM 747 O O . GLY A 1 107 ? -52.863 4.252 86.626 1.00 51.69 107 GLY A O 1
ATOM 748 N N . GLY A 1 108 ? -51.672 5.662 85.361 1.00 45.12 108 GLY A N 1
ATOM 749 C CA . GLY A 1 108 ? -50.561 5.783 86.297 1.00 4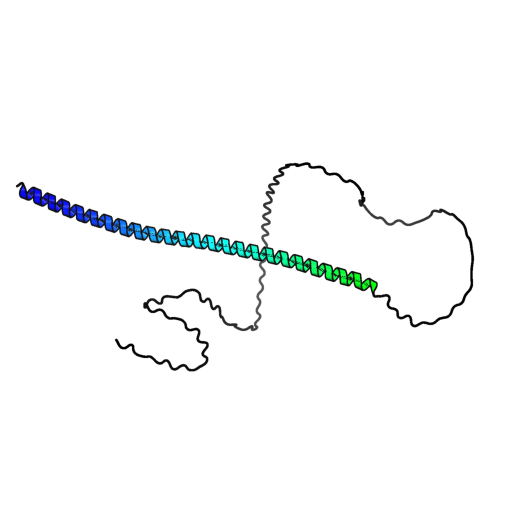5.12 108 GLY A CA 1
ATOM 750 C C . GLY A 1 108 ? -49.728 7.022 86.011 1.00 45.12 108 GLY A C 1
ATOM 751 O O . GLY A 1 108 ? -48.763 6.977 85.257 1.00 45.12 108 GLY A O 1
ATOM 752 N N . VAL A 1 109 ? -50.120 8.141 86.617 1.00 52.00 109 VAL A N 1
ATOM 753 C CA . VAL A 1 109 ? -49.330 9.374 86.703 1.00 52.00 109 VAL A CA 1
ATOM 754 C C . VAL A 1 109 ? -48.193 9.128 87.693 1.00 52.00 109 VAL A C 1
ATOM 756 O O . VAL A 1 109 ? -48.477 8.879 88.860 1.00 52.00 109 VAL A O 1
ATOM 759 N N . HIS A 1 110 ? -46.932 9.230 87.271 1.00 46.72 110 HIS A N 1
ATOM 760 C CA . HIS A 1 110 ? -45.809 9.377 88.199 1.00 46.72 110 HIS A CA 1
ATOM 761 C C . HIS A 1 110 ? -44.713 10.277 87.615 1.00 46.72 110 HIS A C 1
ATOM 763 O O . HIS A 1 110 ? -43.917 9.873 86.771 1.00 46.72 110 HIS A O 1
ATOM 769 N N . ASP A 1 111 ? -44.682 11.507 88.134 1.00 54.91 111 ASP A N 1
ATOM 770 C CA . ASP A 1 111 ? -43.483 12.333 88.276 1.00 54.91 111 ASP A CA 1
ATOM 771 C C . ASP A 1 111 ? -42.388 11.553 89.023 1.00 54.91 111 ASP A C 1
ATOM 773 O O . ASP A 1 111 ? -42.667 10.914 90.043 1.00 54.91 111 ASP A O 1
ATOM 777 N N . GLY A 1 112 ? -41.133 11.624 88.558 1.00 45.78 112 GLY A N 1
ATOM 778 C CA . GLY A 1 112 ? -40.075 10.788 89.132 1.00 45.78 112 GLY A CA 1
ATOM 779 C C . GLY A 1 112 ? -38.638 11.019 88.651 1.00 45.78 112 GLY A C 1
ATOM 780 O O . GLY A 1 112 ? -38.053 10.132 88.057 1.00 45.78 112 GLY A O 1
ATOM 781 N N . VAL A 1 113 ? -38.061 12.182 88.973 1.00 45.19 113 VAL A N 1
ATOM 782 C CA . VAL A 1 113 ? -36.678 12.349 89.488 1.00 45.19 113 VAL A CA 1
ATOM 783 C C . VAL A 1 113 ? -35.473 11.825 88.662 1.00 45.19 113 VAL A C 1
ATOM 785 O O . VAL A 1 113 ? -35.096 10.664 88.688 1.00 45.19 113 VAL A O 1
ATOM 788 N N . ARG A 1 114 ? -34.748 12.784 88.069 1.00 46.78 114 ARG A N 1
ATOM 789 C CA . ARG A 1 114 ? -33.306 13.075 88.279 1.00 46.78 114 ARG A CA 1
ATOM 790 C C . ARG A 1 114 ? -32.402 11.970 88.892 1.00 46.78 114 ARG A C 1
ATOM 792 O O . ARG A 1 114 ? -32.396 11.772 90.099 1.00 46.78 114 ARG A O 1
ATOM 799 N N . GLY A 1 115 ? -31.419 11.533 88.100 1.00 45.44 115 GLY A N 1
ATOM 800 C CA . GLY A 1 115 ? -30.020 11.383 88.532 1.00 45.44 115 GLY A CA 1
ATOM 801 C C . GLY A 1 115 ? -29.561 10.000 89.008 1.00 45.44 115 GLY A C 1
ATOM 802 O O . GLY A 1 115 ? -30.174 9.386 89.870 1.00 45.44 115 GLY A O 1
ATOM 803 N N . GLY A 1 116 ? -28.396 9.570 88.514 1.00 44.56 116 GLY A N 1
ATOM 804 C CA . GLY A 1 116 ? -27.653 8.456 89.103 1.00 44.56 116 GLY A CA 1
ATOM 805 C C . GLY A 1 116 ? -26.648 7.815 88.155 1.00 44.56 116 GLY A C 1
ATOM 806 O O . GLY A 1 116 ? -26.954 6.820 87.516 1.00 44.56 116 GLY A O 1
ATOM 807 N N . VAL A 1 117 ? -25.443 8.381 88.095 1.00 55.25 117 VAL A N 1
ATOM 808 C CA . VAL A 1 117 ? -24.235 7.717 87.581 1.00 55.25 117 VAL A CA 1
ATOM 809 C C . VAL A 1 117 ? -23.848 6.591 88.551 1.00 55.25 117 VAL A C 1
ATOM 811 O O . VAL A 1 117 ? -23.878 6.833 89.760 1.00 55.25 117 VAL A O 1
ATOM 814 N N . ARG A 1 118 ? -23.506 5.403 88.031 1.00 46.12 118 ARG A N 1
ATOM 815 C CA . ARG A 1 118 ? -22.659 4.332 88.619 1.00 46.12 118 ARG A CA 1
ATOM 816 C C . ARG A 1 118 ? -22.514 3.240 87.548 1.00 46.12 118 ARG A C 1
ATOM 818 O O . ARG A 1 118 ? -23.526 2.732 87.083 1.00 46.12 118 ARG A O 1
ATOM 825 N N . ASP A 1 119 ? -21.357 3.080 86.915 1.00 48.91 119 ASP A N 1
ATOM 826 C CA . ASP A 1 119 ? -20.132 2.407 87.391 1.00 48.91 119 ASP A CA 1
ATOM 827 C C . ASP A 1 119 ? -20.309 0.899 87.657 1.00 48.91 119 ASP A C 1
ATOM 829 O O . ASP A 1 119 ? -21.011 0.512 88.591 1.00 48.91 119 ASP A O 1
ATOM 833 N N . GLY A 1 120 ? -19.580 0.104 86.857 1.00 46.34 120 GLY A N 1
ATOM 834 C CA . GLY A 1 120 ? -19.224 -1.314 87.052 1.00 46.34 120 GLY A CA 1
ATOM 835 C C . GLY A 1 120 ? -20.030 -2.309 86.200 1.00 46.34 120 GLY A C 1
ATOM 836 O O . GLY A 1 120 ? -21.236 -2.158 86.068 1.00 46.34 120 GLY A O 1
ATOM 837 N N . ASP A 1 121 ? -19.498 -3.371 85.586 1.00 48.84 121 ASP A N 1
ATOM 838 C CA . ASP A 1 121 ? -18.152 -3.955 85.496 1.00 48.84 121 ASP A CA 1
ATOM 839 C C . ASP A 1 121 ? -18.177 -5.060 84.405 1.00 48.84 121 ASP A C 1
ATOM 841 O O . ASP A 1 121 ? -19.154 -5.802 84.323 1.00 48.84 121 ASP A O 1
ATOM 845 N N . GLY A 1 122 ? -17.081 -5.232 83.647 1.00 48.47 122 GLY A N 1
ATOM 846 C CA . GLY A 1 122 ? -16.713 -6.473 82.923 1.00 48.47 122 GLY A CA 1
ATOM 847 C C . GLY A 1 122 ? -17.413 -6.721 81.571 1.00 48.47 122 GLY A C 1
ATOM 848 O O . GLY A 1 122 ? -18.619 -6.604 81.457 1.00 48.47 122 GLY A O 1
ATOM 849 N N . VAL A 1 123 ? -16.752 -7.116 80.480 1.00 49.44 123 VAL A N 1
ATOM 850 C CA . VAL A 1 123 ? -15.541 -7.935 80.343 1.00 49.44 123 VAL A CA 1
ATOM 851 C C . VAL A 1 123 ? -14.848 -7.669 79.000 1.00 49.44 123 VAL A C 1
ATOM 853 O O . VAL A 1 123 ? -15.477 -7.603 77.951 1.00 49.44 123 VAL A O 1
ATOM 856 N N . HIS A 1 124 ? -13.527 -7.551 79.105 1.00 52.88 124 HIS A N 1
ATOM 857 C CA . HIS A 1 124 ? -12.463 -7.903 78.164 1.00 52.88 124 HIS A CA 1
ATOM 858 C C . HIS A 1 124 ? -12.893 -8.585 76.847 1.00 52.88 124 HIS A C 1
ATOM 860 O O . HIS A 1 124 ? -13.344 -9.728 76.838 1.00 52.88 124 HIS A O 1
ATOM 866 N N . GLY A 1 125 ? -12.633 -7.908 75.731 1.00 47.53 125 GLY A N 1
ATOM 867 C CA . GLY A 1 125 ? -12.530 -8.504 74.404 1.00 47.53 125 GLY A CA 1
ATOM 868 C C . GLY A 1 125 ? -11.486 -7.720 73.623 1.00 47.53 125 GLY A C 1
ATOM 869 O O . GLY A 1 125 ? -11.703 -6.553 73.311 1.00 47.53 125 GLY A O 1
ATOM 870 N N . ASP A 1 126 ? -10.326 -8.330 73.411 1.00 55.44 126 ASP A N 1
ATOM 871 C CA . ASP A 1 126 ? -9.200 -7.756 72.683 1.00 55.44 126 ASP A CA 1
ATOM 872 C C . ASP A 1 126 ? -9.618 -7.343 71.267 1.00 55.44 126 ASP A C 1
ATOM 874 O O . ASP A 1 126 ? -9.926 -8.187 70.427 1.00 55.44 126 ASP A O 1
ATOM 878 N N . VAL A 1 127 ? -9.598 -6.038 70.987 1.00 53.09 127 VAL A N 1
ATOM 879 C CA . VAL A 1 127 ? -9.648 -5.515 69.619 1.00 53.09 127 VAL A CA 1
ATOM 880 C C . VAL A 1 127 ? -8.336 -4.794 69.360 1.00 53.09 127 VAL A C 1
ATOM 882 O O . VAL A 1 127 ? -8.110 -3.659 69.779 1.00 53.09 127 VAL A O 1
ATOM 885 N N . HIS A 1 128 ? -7.441 -5.508 68.685 1.00 51.06 128 HIS A N 1
ATOM 886 C CA . HIS A 1 128 ? -6.245 -4.942 68.091 1.00 51.06 128 HIS A CA 1
ATOM 887 C C . HIS A 1 128 ? -6.634 -3.936 66.996 1.00 51.06 128 HIS A C 1
ATOM 889 O O . HIS A 1 128 ? -7.129 -4.324 65.947 1.00 51.06 128 HIS A O 1
ATOM 895 N N . GLY A 1 129 ? -6.339 -2.661 67.256 1.00 45.97 129 GLY A N 1
ATOM 896 C CA . GLY A 1 129 ? -5.413 -1.890 66.420 1.00 45.97 129 GLY A CA 1
ATOM 897 C C . GLY A 1 129 ? -5.941 -1.186 65.162 1.00 45.97 129 GLY A C 1
ATOM 898 O O . GLY A 1 129 ? -6.104 -1.819 64.129 1.00 45.97 129 GLY A O 1
ATOM 899 N N . GLY A 1 130 ? -5.990 0.153 65.253 1.00 43.94 130 GLY A N 1
ATOM 900 C CA . GLY A 1 130 ? -5.830 1.129 64.155 1.00 43.94 130 GLY A CA 1
ATOM 901 C C . GLY A 1 130 ? -7.129 1.464 63.422 1.00 43.94 130 GLY A C 1
ATOM 902 O O . GLY A 1 130 ? -7.657 0.619 62.718 1.00 43.94 130 GLY A O 1
ATOM 903 N N . GLY A 1 131 ? -7.758 2.632 63.595 1.00 42.53 131 GLY A N 1
ATOM 904 C CA . GLY A 1 131 ? -7.190 3.986 63.449 1.00 42.53 131 GLY A CA 1
ATOM 905 C C . GLY A 1 131 ? -7.258 4.359 61.958 1.00 42.53 131 GLY A C 1
ATOM 906 O O . GLY A 1 131 ? -6.706 3.636 61.144 1.00 42.53 131 GLY A O 1
ATOM 907 N N . ASP A 1 132 ? -7.961 5.377 61.470 1.00 46.50 132 ASP A N 1
ATOM 908 C CA . ASP A 1 132 ? -8.604 6.531 62.083 1.00 46.50 132 ASP A CA 1
ATOM 909 C C . ASP A 1 132 ? -9.724 7.011 61.144 1.00 46.50 132 ASP A C 1
ATOM 911 O O . ASP A 1 132 ? -9.533 7.117 59.933 1.00 46.50 132 ASP A O 1
ATOM 915 N N . VAL A 1 133 ? -10.890 7.335 61.706 1.00 52.62 133 VAL A N 1
ATOM 916 C CA . VAL A 1 133 ? -11.936 8.115 61.031 1.00 52.62 133 VAL A CA 1
ATOM 917 C C . VAL A 1 133 ? -12.078 9.419 61.802 1.00 52.62 133 VAL A C 1
ATOM 919 O O . VAL A 1 133 ? -12.566 9.446 62.929 1.00 52.62 133 VAL A O 1
ATOM 922 N N . HIS A 1 134 ? -11.625 10.502 61.188 1.00 50.34 134 HIS A N 1
ATOM 923 C CA . HIS A 1 134 ? -11.889 11.883 61.574 1.00 50.34 134 HIS A CA 1
ATOM 924 C C . HIS A 1 134 ? -11.872 12.651 60.250 1.00 50.34 134 HIS A C 1
ATOM 926 O O . HIS A 1 134 ? -10.909 12.549 59.503 1.00 50.34 134 HIS A O 1
ATOM 932 N N . GLY A 1 135 ? -12.878 13.394 59.825 1.00 44.34 135 GLY A N 1
ATOM 933 C CA . GLY A 1 135 ? -14.045 13.949 60.483 1.00 44.34 135 GLY A CA 1
ATOM 934 C C . GLY A 1 135 ? -14.353 15.223 59.700 1.00 44.34 135 GLY A C 1
ATOM 935 O O . GLY A 1 135 ? -13.441 15.993 59.401 1.00 44.34 135 GLY A O 1
ATOM 936 N N . ASP A 1 136 ? -15.612 15.408 59.324 1.00 50.16 136 ASP A N 1
ATOM 937 C CA . ASP A 1 136 ? -16.091 16.567 58.579 1.00 50.16 136 ASP A CA 1
ATOM 938 C C . ASP A 1 136 ? -15.686 17.899 59.228 1.00 50.16 136 ASP A C 1
ATOM 940 O O . ASP A 1 136 ? -15.983 18.157 60.398 1.00 50.16 136 ASP A O 1
ATOM 944 N N . VAL A 1 137 ? -15.117 18.800 58.425 1.00 52.69 137 VAL A N 1
ATOM 945 C CA . VAL A 1 137 ? -15.120 20.241 58.694 1.00 52.69 137 VAL A CA 1
ATOM 946 C C . VAL A 1 137 ? -15.817 20.932 57.530 1.00 52.69 137 VAL A C 1
ATOM 948 O O . VAL A 1 137 ? -15.310 21.012 56.415 1.00 52.69 137 VAL A O 1
ATOM 951 N N . ARG A 1 138 ? -17.016 21.442 57.815 1.00 50.84 138 ARG A N 1
ATOM 952 C CA . ARG A 1 138 ? -17.708 22.429 56.989 1.00 50.84 138 ARG A CA 1
ATOM 953 C C . ARG A 1 138 ? -16.992 23.777 57.072 1.00 50.84 138 ARG A C 1
ATOM 955 O O . ARG A 1 138 ? -16.735 24.253 58.174 1.00 50.84 138 ARG A O 1
ATOM 962 N N . GLY A 1 139 ? -16.882 24.446 55.926 1.00 48.88 139 GLY A N 1
ATOM 963 C CA . GLY A 1 139 ? -16.884 25.908 55.834 1.00 48.88 139 GLY A CA 1
ATOM 964 C C . GLY A 1 139 ? -15.570 26.527 55.373 1.00 48.88 139 GLY A C 1
ATOM 965 O O . GLY A 1 139 ? -14.594 26.542 56.114 1.00 48.88 139 GLY A O 1
ATOM 966 N N . GLY A 1 140 ? -15.590 27.121 54.181 1.00 44.16 140 GLY A N 1
ATOM 967 C CA . GLY A 1 140 ? -14.519 27.992 53.713 1.00 44.16 140 GLY A CA 1
ATOM 968 C C . GLY A 1 140 ? -14.627 28.292 52.227 1.00 44.16 140 GLY A C 1
ATOM 969 O O . GLY A 1 140 ? -14.024 27.598 51.418 1.00 44.16 140 GLY A O 1
ATOM 970 N N . ASP A 1 141 ? -15.384 29.334 51.882 1.00 57.81 141 ASP A N 1
ATOM 971 C CA . ASP A 1 141 ? -15.252 30.019 50.600 1.00 57.81 141 ASP A CA 1
ATOM 972 C C . ASP A 1 141 ? -13.813 30.542 50.485 1.00 57.81 141 ASP A C 1
ATOM 974 O O . ASP A 1 141 ? -13.386 31.401 51.259 1.00 57.81 141 ASP A O 1
ATOM 978 N N . GLY A 1 142 ? -13.057 29.997 49.538 1.00 46.31 142 GLY A N 1
ATOM 979 C CA . GLY A 1 142 ? -11.671 30.366 49.289 1.00 46.31 142 GLY A CA 1
ATOM 980 C C . GLY A 1 142 ? -11.365 30.235 47.809 1.00 46.31 142 GLY A C 1
ATOM 981 O O . GLY A 1 142 ? -10.895 29.200 47.356 1.00 46.31 142 GLY A O 1
ATOM 982 N N . VAL A 1 143 ? -11.661 31.293 47.055 1.00 60.00 143 VAL A N 1
ATOM 983 C CA . VAL A 1 143 ? -11.030 31.536 45.757 1.00 60.00 143 VAL A CA 1
ATOM 984 C C . VAL A 1 143 ? -9.537 31.733 46.001 1.00 60.00 143 VAL A C 1
ATOM 986 O O . VAL A 1 143 ? -9.133 32.739 46.582 1.00 60.00 143 VAL A O 1
ATOM 989 N N . HIS A 1 144 ? -8.732 30.764 45.583 1.00 51.53 144 HIS A N 1
ATOM 990 C CA . HIS A 1 144 ? -7.303 30.962 45.408 1.00 51.53 144 HIS A CA 1
ATOM 991 C C . HIS A 1 144 ? -6.909 30.386 44.051 1.00 51.53 144 HIS A C 1
ATOM 993 O O . HIS A 1 144 ? -6.863 29.173 43.850 1.00 51.53 144 HIS A O 1
ATOM 999 N N . ASP A 1 145 ? -6.708 31.302 43.108 1.00 54.34 145 ASP A N 1
ATOM 1000 C CA . ASP A 1 145 ? -5.924 31.071 41.909 1.00 54.34 145 ASP A CA 1
ATOM 1001 C C . ASP A 1 145 ? -4.487 30.802 42.359 1.00 54.34 145 ASP A C 1
ATOM 1003 O O . ASP A 1 145 ? -3.811 31.724 42.800 1.00 54.34 145 ASP A O 1
ATOM 1007 N N . ASP A 1 146 ? -4.021 29.561 42.259 1.00 53.47 146 ASP A N 1
ATOM 1008 C CA . ASP A 1 146 ? -2.591 29.265 42.215 1.00 53.47 146 ASP A CA 1
ATOM 1009 C C . ASP A 1 146 ? -2.346 28.254 41.102 1.00 53.47 146 ASP A C 1
ATOM 1011 O O . ASP A 1 146 ? -2.538 27.044 41.235 1.00 53.47 146 ASP A O 1
ATOM 1015 N N . ALA A 1 147 ? -1.939 28.805 39.962 1.00 59.53 147 ALA A N 1
ATOM 1016 C CA . ALA A 1 147 ? -1.255 28.073 38.921 1.00 59.53 147 ALA A CA 1
ATOM 1017 C C . ALA A 1 147 ? 0.067 27.546 39.495 1.00 59.53 147 ALA A C 1
ATOM 1019 O O . ALA A 1 147 ? 1.040 28.289 39.620 1.00 59.53 147 ALA A O 1
ATOM 1020 N N . HIS A 1 148 ? 0.085 26.262 39.837 1.00 54.41 148 HIS A N 1
ATOM 1021 C CA . HIS A 1 148 ? 1.314 25.507 40.011 1.00 54.41 148 HIS A CA 1
ATOM 1022 C C . HIS A 1 148 ? 1.534 24.657 38.763 1.00 54.41 148 HIS A C 1
ATOM 1024 O O . HIS A 1 148 ? 0.965 23.579 38.594 1.00 54.41 148 HIS A O 1
ATOM 1030 N N . ASP A 1 149 ? 2.348 25.213 37.868 1.00 57.75 149 ASP A N 1
ATOM 1031 C CA . ASP A 1 149 ? 3.164 24.451 36.936 1.00 57.75 149 ASP A CA 1
ATOM 1032 C C . ASP A 1 149 ? 4.137 23.599 37.759 1.00 57.75 149 ASP A C 1
ATOM 1034 O O . ASP A 1 149 ? 5.218 24.065 38.111 1.00 57.75 149 ASP A O 1
ATOM 1038 N N . ASP A 1 150 ? 3.767 22.359 38.064 1.00 54.00 150 ASP A N 1
ATOM 1039 C CA . ASP A 1 150 ? 4.718 21.360 38.545 1.00 54.00 150 ASP A CA 1
ATOM 1040 C C . ASP A 1 150 ? 4.686 20.151 37.613 1.00 54.00 150 ASP A C 1
ATOM 1042 O O . ASP A 1 150 ? 3.856 19.243 37.675 1.00 54.00 150 ASP A O 1
ATOM 1046 N N . VAL A 1 151 ? 5.631 20.221 36.681 1.00 58.19 151 VAL A N 1
ATOM 1047 C CA . VAL A 1 151 ? 6.053 19.168 35.773 1.00 58.19 151 VAL A CA 1
ATOM 1048 C C . VAL A 1 151 ? 6.647 18.039 36.614 1.00 58.19 151 VAL A C 1
ATOM 1050 O O . VAL A 1 151 ? 7.837 18.045 36.920 1.00 58.19 151 VAL A O 1
ATOM 1053 N N . HIS A 1 152 ? 5.829 17.054 36.967 1.00 51.75 152 HIS A N 1
ATOM 1054 C CA . HIS A 1 152 ? 6.320 15.748 37.391 1.00 51.75 152 HIS A CA 1
ATOM 1055 C C . HIS A 1 152 ? 6.148 14.771 36.232 1.00 51.75 152 HIS A C 1
ATOM 1057 O O . HIS A 1 152 ? 5.101 14.162 36.027 1.00 51.75 152 HIS A O 1
ATOM 1063 N N . GLY A 1 153 ? 7.199 14.709 35.413 1.00 54.34 153 GLY A N 1
ATOM 1064 C CA . GLY A 1 153 ? 7.437 13.591 34.518 1.00 54.34 153 GLY A CA 1
ATOM 1065 C C . GLY A 1 153 ? 7.860 12.395 35.353 1.00 54.34 153 GLY A C 1
ATOM 1066 O O . GLY A 1 153 ? 9.041 12.239 35.646 1.00 54.34 153 GLY A O 1
ATOM 1067 N N . ASP A 1 154 ? 6.888 11.577 35.736 1.00 53.44 154 ASP A N 1
ATOM 1068 C CA . ASP A 1 154 ? 7.152 10.232 36.224 1.00 53.44 154 ASP A CA 1
ATOM 1069 C C . ASP A 1 154 ? 7.257 9.315 35.002 1.00 53.44 154 ASP A C 1
ATOM 1071 O O . ASP A 1 154 ? 6.287 8.725 34.521 1.00 53.44 154 ASP A O 1
ATOM 1075 N N . GLU A 1 155 ? 8.472 9.260 34.454 1.00 52.31 155 GLU A N 1
ATOM 1076 C CA . GLU A 1 155 ? 8.925 8.180 33.583 1.00 52.31 155 GLU A CA 1
ATOM 1077 C C . GLU A 1 155 ? 8.922 6.892 34.416 1.00 52.31 155 GLU A C 1
ATOM 1079 O O . GLU A 1 155 ? 9.894 6.533 35.081 1.00 52.31 155 GLU A O 1
ATOM 1084 N N . HIS A 1 156 ? 7.778 6.213 34.435 1.00 52.09 156 HIS A N 1
ATOM 1085 C CA . HIS A 1 156 ? 7.700 4.843 34.907 1.00 52.09 156 HIS A CA 1
ATOM 1086 C C . HIS A 1 156 ? 8.285 3.919 33.838 1.00 52.09 156 HIS A C 1
ATOM 1088 O O . HIS A 1 156 ? 7.568 3.337 33.025 1.00 52.09 156 HIS A O 1
ATOM 1094 N N . ASP A 1 157 ? 9.606 3.764 33.892 1.00 59.56 157 ASP A N 1
ATOM 1095 C CA . ASP A 1 157 ? 10.307 2.581 33.400 1.00 59.56 157 ASP A CA 1
ATOM 1096 C C . ASP A 1 157 ? 9.886 1.385 34.271 1.00 59.56 157 ASP A C 1
ATOM 1098 O O . ASP A 1 157 ? 10.526 1.033 35.262 1.00 59.56 157 ASP A O 1
ATOM 1102 N N . GLY A 1 158 ? 8.730 0.816 33.941 1.00 50.50 158 GLY A N 1
ATOM 1103 C CA . GLY A 1 158 ? 8.161 -0.371 34.570 1.00 50.50 158 GLY A CA 1
ATOM 1104 C C . GLY A 1 158 ? 8.068 -1.511 33.570 1.00 50.50 158 GLY A C 1
ATOM 1105 O O . GLY A 1 158 ? 6.982 -2.025 33.323 1.00 50.50 158 GLY A O 1
ATOM 1106 N N . ASP A 1 159 ? 9.203 -1.862 32.966 1.00 54.84 159 ASP A N 1
ATOM 1107 C CA . ASP A 1 159 ? 9.386 -3.102 32.217 1.00 54.84 159 ASP A CA 1
ATOM 1108 C C . ASP A 1 159 ? 9.350 -4.274 33.213 1.00 54.84 159 ASP A C 1
ATOM 1110 O O . ASP A 1 159 ? 10.368 -4.713 33.750 1.00 54.84 159 ASP A O 1
ATOM 1114 N N . HIS A 1 160 ? 8.138 -4.714 33.547 1.00 51.78 160 HIS A N 1
ATOM 1115 C CA . HIS A 1 160 ? 7.895 -5.979 34.226 1.00 51.78 160 HIS A CA 1
ATOM 1116 C C . HIS A 1 160 ? 7.592 -7.034 33.166 1.00 51.78 160 HIS A C 1
ATOM 1118 O O . HIS A 1 160 ? 6.442 -7.393 32.913 1.00 51.78 160 HIS A O 1
ATOM 1124 N N . GLY A 1 161 ? 8.664 -7.500 32.525 1.00 49.72 161 GLY A N 1
ATOM 1125 C CA . GLY A 1 161 ? 8.693 -8.789 31.852 1.00 49.72 161 GLY A CA 1
ATOM 1126 C C . GLY A 1 161 ? 8.576 -9.900 32.889 1.00 49.72 161 GLY A C 1
ATOM 1127 O O . GLY A 1 161 ? 9.582 -10.417 33.370 1.00 49.72 161 GLY A O 1
ATOM 1128 N N . ASP A 1 162 ? 7.343 -10.245 33.245 1.00 52.50 162 ASP A N 1
ATOM 1129 C CA . ASP A 1 162 ? 7.032 -11.531 33.858 1.00 52.50 162 ASP A CA 1
ATOM 1130 C C . ASP A 1 162 ? 6.893 -12.557 32.726 1.00 52.50 162 ASP A C 1
ATOM 1132 O O . ASP A 1 162 ? 5.796 -12.903 32.281 1.00 52.50 162 ASP A O 1
ATOM 1136 N N . ASP A 1 163 ? 8.047 -13.012 32.233 1.00 53.69 163 ASP A N 1
ATOM 1137 C CA . ASP A 1 163 ? 8.179 -14.240 31.455 1.00 53.69 163 ASP A CA 1
ATOM 1138 C C . ASP A 1 163 ? 7.840 -15.418 32.380 1.00 53.69 163 ASP A C 1
ATOM 1140 O O . ASP A 1 163 ? 8.704 -16.051 32.991 1.00 53.69 163 ASP A O 1
ATOM 1144 N N . HIS A 1 164 ? 6.545 -15.686 32.533 1.00 51.41 164 HIS A N 1
ATOM 1145 C CA . HIS A 1 164 ? 6.077 -16.948 33.077 1.00 51.41 164 HIS A CA 1
ATOM 1146 C C . HIS A 1 164 ? 6.177 -18.019 31.989 1.00 51.41 164 HIS A C 1
ATOM 1148 O O . HIS A 1 164 ? 5.279 -18.212 31.169 1.00 51.41 164 HIS A O 1
ATOM 1154 N N . ASP A 1 165 ? 7.315 -18.711 32.022 1.00 56.94 165 ASP A N 1
ATOM 1155 C CA . ASP A 1 165 ? 7.484 -20.078 31.545 1.00 56.94 165 ASP A CA 1
ATOM 1156 C C . ASP A 1 165 ? 6.473 -20.994 32.262 1.00 56.94 165 ASP A C 1
ATOM 1158 O O . ASP A 1 165 ? 6.786 -21.621 33.276 1.00 56.94 165 ASP A O 1
ATOM 1162 N N . ASP A 1 166 ? 5.246 -21.076 31.747 1.00 56.16 166 ASP A N 1
ATOM 1163 C CA . ASP A 1 166 ? 4.323 -22.155 32.094 1.00 56.16 166 ASP A CA 1
ATOM 1164 C C . ASP A 1 166 ? 4.431 -23.269 31.050 1.00 56.16 166 ASP A C 1
ATOM 1166 O O . ASP A 1 166 ? 3.653 -23.402 30.100 1.00 56.16 166 ASP A O 1
ATOM 1170 N N . ASP A 1 167 ? 5.440 -24.106 31.290 1.00 56.97 167 ASP A N 1
ATOM 1171 C CA . ASP A 1 167 ? 5.501 -25.492 30.852 1.00 56.97 167 ASP A CA 1
ATOM 1172 C C . ASP A 1 167 ? 4.249 -26.240 31.335 1.00 56.97 167 ASP A C 1
ATOM 1174 O O . ASP A 1 167 ? 4.194 -26.846 32.412 1.00 56.97 167 ASP A O 1
ATOM 1178 N N . HIS A 1 168 ? 3.219 -26.245 30.499 1.00 56.19 168 HIS A N 1
ATOM 1179 C CA . HIS A 1 168 ? 2.090 -27.150 30.630 1.00 56.19 168 HIS A CA 1
ATOM 1180 C C . HIS A 1 168 ? 2.085 -28.136 29.471 1.00 56.19 168 HIS A C 1
ATOM 1182 O O . HIS A 1 168 ? 1.273 -28.100 28.549 1.00 56.19 168 HIS A O 1
ATOM 1188 N N . ALA A 1 169 ? 3.012 -29.086 29.593 1.00 56.12 169 ALA A N 1
ATOM 1189 C CA . ALA A 1 169 ? 2.854 -30.428 29.067 1.00 56.12 169 ALA A CA 1
ATOM 1190 C C . ALA A 1 169 ? 1.628 -31.088 29.727 1.00 56.12 169 ALA A C 1
ATOM 1192 O O . ALA A 1 169 ? 1.758 -31.832 30.698 1.00 56.12 169 ALA A O 1
ATOM 1193 N N . TYR A 1 170 ? 0.436 -30.813 29.199 1.00 52.06 170 TYR A N 1
ATOM 1194 C CA . TYR A 1 170 ? -0.724 -31.673 29.399 1.00 52.06 170 TYR A CA 1
ATOM 1195 C C . TYR A 1 170 ? -0.974 -32.478 28.133 1.00 52.06 170 TYR A C 1
ATOM 1197 O O . TYR A 1 170 ? -1.615 -32.053 27.175 1.00 52.06 170 TYR A O 1
ATOM 1205 N N . ASP A 1 171 ? -0.407 -33.676 28.187 1.00 56.44 171 ASP A N 1
ATOM 1206 C CA . ASP A 1 171 ? -0.881 -34.875 27.526 1.00 56.44 171 ASP A CA 1
ATOM 1207 C C . ASP A 1 171 ? -2.344 -35.112 27.938 1.00 56.44 171 ASP A C 1
ATOM 1209 O O . ASP A 1 171 ? -2.633 -35.540 29.056 1.00 56.44 171 ASP A O 1
ATOM 1213 N N . HIS A 1 172 ? -3.279 -34.763 27.057 1.00 51.97 172 HIS A N 1
ATOM 1214 C CA . HIS A 1 172 ? -4.654 -35.233 27.135 1.00 51.97 172 HIS A CA 1
ATOM 1215 C C . HIS A 1 172 ? -5.056 -35.802 25.780 1.00 51.97 172 HIS A C 1
ATOM 1217 O O . HIS A 1 172 ? -5.570 -35.124 24.893 1.00 51.97 172 HIS A O 1
ATOM 1223 N N . VAL A 1 173 ? -4.801 -37.100 25.659 1.00 55.34 173 VAL A N 1
ATOM 1224 C CA . VAL A 1 173 ? -5.488 -38.004 24.744 1.00 55.34 173 VAL A CA 1
ATOM 1225 C C . VAL A 1 173 ? -6.986 -37.908 25.048 1.00 55.34 173 VAL A C 1
ATOM 1227 O O . VAL A 1 173 ? -7.460 -38.431 26.057 1.00 55.34 173 VAL A O 1
ATOM 1230 N N . HIS A 1 174 ? -7.724 -37.190 24.208 1.00 51.19 174 HIS A N 1
ATOM 1231 C CA . HIS A 1 174 ? -9.172 -37.318 24.121 1.00 51.19 174 HIS A CA 1
ATOM 1232 C C . HIS A 1 174 ? -9.491 -38.159 22.888 1.00 51.19 174 HIS A C 1
ATOM 1234 O O . HIS A 1 174 ? -9.707 -37.647 21.794 1.00 51.19 174 HIS A O 1
ATOM 1240 N N . ASP A 1 175 ? -9.495 -39.474 23.104 1.00 60.91 175 ASP A N 1
ATOM 1241 C CA . ASP A 1 175 ? -10.354 -40.376 22.352 1.00 60.91 175 ASP A CA 1
ATOM 1242 C C . ASP A 1 175 ? -11.790 -40.082 22.804 1.00 60.91 175 ASP A C 1
ATOM 1244 O O . ASP A 1 175 ? -12.123 -40.202 23.988 1.00 60.91 175 ASP A O 1
ATOM 1248 N N . GLY A 1 176 ? -12.618 -39.624 21.877 1.00 47.91 176 GLY A N 1
ATOM 1249 C CA . GLY A 1 176 ? -13.991 -39.238 22.156 1.00 47.91 176 GLY A CA 1
ATOM 1250 C C . GLY A 1 176 ? -14.666 -38.783 20.882 1.00 47.91 176 GLY A C 1
ATOM 1251 O O . GLY A 1 176 ? -14.741 -37.588 20.613 1.00 47.91 176 GLY A O 1
ATOM 1252 N N . ASP A 1 177 ? -15.086 -39.773 20.100 1.00 55.44 177 ASP A N 1
ATOM 1253 C CA . ASP A 1 177 ? -16.143 -39.654 19.107 1.00 55.44 177 ASP A CA 1
ATOM 1254 C C . ASP A 1 177 ? -17.286 -38.778 19.652 1.00 55.44 177 ASP A C 1
ATOM 1256 O O . ASP A 1 177 ? -17.673 -38.937 20.808 1.00 55.44 177 ASP A O 1
ATOM 1260 N N . ASP A 1 178 ? -17.763 -37.822 18.854 1.00 55.66 178 ASP A N 1
ATOM 1261 C CA . ASP A 1 178 ? -19.190 -37.645 18.550 1.00 55.66 178 ASP A CA 1
ATOM 1262 C C . ASP A 1 178 ? -19.434 -36.275 17.872 1.00 55.66 178 ASP A C 1
ATOM 1264 O O . ASP A 1 178 ? -19.297 -35.192 18.443 1.00 55.66 178 ASP A O 1
ATOM 1268 N N . ASP A 1 179 ? -19.729 -36.381 16.576 1.00 62.84 179 ASP A N 1
ATOM 1269 C CA . ASP A 1 179 ? -20.723 -35.642 15.794 1.00 62.84 179 ASP A CA 1
ATOM 1270 C C . ASP A 1 179 ? -21.122 -34.230 16.227 1.00 62.84 179 ASP A C 1
ATOM 1272 O O . ASP A 1 179 ? -22.103 -34.047 16.935 1.00 62.84 179 ASP A O 1
ATOM 1276 N N . HIS A 1 180 ? -20.551 -33.228 15.550 1.00 57.00 180 HIS A N 1
ATOM 1277 C CA . HIS A 1 180 ? -21.324 -32.062 15.124 1.00 57.00 180 HIS A CA 1
ATOM 1278 C C . HIS A 1 180 ? -20.930 -31.633 13.702 1.00 57.00 180 HIS A C 1
ATOM 1280 O O . HIS A 1 180 ? -19.870 -31.072 13.460 1.00 57.00 180 HIS A O 1
ATOM 1286 N N . VAL A 1 181 ? -21.815 -32.002 12.771 1.00 54.31 181 VAL A N 1
ATOM 1287 C CA . VAL A 1 181 ? -22.319 -31.209 11.639 1.00 54.31 181 VAL A CA 1
ATOM 1288 C C . VAL A 1 181 ? -21.305 -30.302 10.927 1.00 54.31 181 VAL A C 1
ATOM 1290 O O . VAL A 1 181 ? -20.945 -29.225 11.387 1.00 54.31 181 VAL A O 1
ATOM 1293 N N . TYR A 1 182 ? -20.943 -30.732 9.719 1.00 53.75 182 TYR A N 1
ATOM 1294 C CA . TYR A 1 182 ? -20.480 -29.859 8.646 1.00 53.75 182 TYR A CA 1
ATOM 1295 C C . TYR A 1 182 ? -21.580 -28.841 8.292 1.00 53.75 182 TYR A C 1
ATOM 1297 O O . TYR A 1 182 ? -22.443 -29.132 7.467 1.00 53.75 182 TYR A O 1
ATOM 1305 N N . ASP A 1 183 ? -21.506 -27.652 8.879 1.00 52.16 183 ASP A N 1
ATOM 1306 C CA . ASP A 1 183 ? -21.964 -26.415 8.247 1.00 52.16 183 ASP A CA 1
ATOM 1307 C C . ASP A 1 183 ? -20.674 -25.756 7.712 1.00 52.16 183 ASP A C 1
ATOM 1309 O O . ASP A 1 183 ? -19.990 -25.019 8.410 1.00 52.16 183 ASP A O 1
ATOM 1313 N N . GLY A 1 184 ? -20.132 -26.164 6.565 1.00 47.91 184 GLY A N 1
ATOM 1314 C CA . GLY A 1 184 ? -20.834 -26.006 5.302 1.00 47.91 184 GLY A CA 1
ATOM 1315 C C . GLY A 1 184 ? -20.868 -24.520 4.956 1.00 47.91 184 GLY A C 1
ATOM 1316 O O . GLY A 1 184 ? -21.923 -23.910 5.045 1.00 47.91 184 GLY A O 1
ATOM 1317 N N . ASP A 1 185 ? -19.680 -23.974 4.679 1.00 48.53 185 ASP A N 1
ATOM 1318 C CA . ASP A 1 185 ? -19.346 -22.793 3.877 1.00 48.53 185 ASP A CA 1
ATOM 1319 C C . ASP A 1 185 ? -20.519 -21.906 3.437 1.00 48.53 185 ASP A C 1
ATOM 1321 O O . ASP A 1 185 ? -21.409 -22.402 2.762 1.00 48.53 185 ASP A O 1
ATOM 1325 N N . HIS A 1 186 ? -20.433 -20.586 3.644 1.00 49.03 186 HIS A N 1
ATOM 1326 C CA . HIS A 1 186 ? -20.752 -19.584 2.607 1.00 49.03 186 HIS A CA 1
ATOM 1327 C C . HIS A 1 186 ? -20.150 -18.220 2.979 1.00 49.03 186 HIS A C 1
ATOM 1329 O O . HIS A 1 186 ? -20.834 -17.237 3.264 1.00 49.03 186 HIS A O 1
ATOM 1335 N N . ASP A 1 187 ? -18.820 -18.158 2.917 1.00 46.03 187 ASP A N 1
ATOM 1336 C CA . ASP A 1 187 ? -18.108 -16.903 2.703 1.00 46.03 187 ASP A CA 1
ATOM 1337 C C . ASP A 1 187 ? -18.378 -16.427 1.265 1.00 46.03 187 ASP A C 1
ATOM 1339 O O . ASP A 1 187 ? -17.597 -16.677 0.345 1.00 46.03 187 ASP A O 1
ATOM 1343 N N . HIS A 1 188 ? -19.481 -15.708 1.045 1.00 51.44 188 HIS A N 1
ATOM 1344 C CA . HIS A 1 188 ? -19.632 -14.880 -0.153 1.00 51.44 188 HIS A CA 1
ATOM 1345 C C . HIS A 1 188 ? -18.809 -13.598 0.003 1.00 51.44 188 HIS A C 1
ATOM 1347 O O . HIS A 1 188 ? -19.322 -12.487 0.141 1.00 51.44 188 HIS A O 1
ATOM 1353 N N . ALA A 1 189 ? -17.489 -13.761 -0.051 1.00 47.06 189 ALA A N 1
ATOM 1354 C CA . ALA A 1 189 ? -16.591 -12.688 -0.432 1.00 47.06 189 ALA A CA 1
ATOM 1355 C C . ALA A 1 189 ? -16.799 -12.401 -1.929 1.00 47.06 189 ALA A C 1
ATOM 1357 O O . ALA A 1 189 ? -16.106 -12.946 -2.790 1.00 47.06 189 ALA A O 1
ATOM 1358 N N . CYS A 1 190 ? -17.763 -11.538 -2.255 1.00 50.81 190 CYS A N 1
ATOM 1359 C CA . CYS A 1 190 ? -17.800 -10.863 -3.551 1.00 50.81 190 CYS A CA 1
ATOM 1360 C C . CYS A 1 190 ? -16.702 -9.798 -3.577 1.00 50.81 190 CYS A C 1
ATOM 1362 O O . CYS A 1 190 ? -16.964 -8.601 -3.470 1.00 50.81 190 CYS A O 1
ATOM 1364 N N . ASP A 1 191 ? -15.459 -10.260 -3.696 1.00 42.97 191 ASP A N 1
ATOM 1365 C CA . ASP A 1 191 ? -14.293 -9.406 -3.848 1.00 42.97 191 ASP A CA 1
ATOM 1366 C C . ASP A 1 191 ? -13.657 -9.657 -5.221 1.00 42.97 191 ASP A C 1
ATOM 1368 O O . ASP A 1 191 ? -13.022 -10.680 -5.485 1.00 42.97 191 ASP A O 1
ATOM 1372 N N . GLY A 1 192 ? -13.860 -8.691 -6.114 1.00 47.88 192 GLY A N 1
ATOM 1373 C CA . GLY A 1 192 ? -13.039 -8.506 -7.303 1.00 47.88 192 GLY A CA 1
ATOM 1374 C C . GLY A 1 192 ? -13.454 -9.301 -8.540 1.00 47.88 192 GLY A C 1
ATOM 1375 O O . GLY A 1 192 ? -13.321 -10.520 -8.623 1.00 47.88 192 GLY A O 1
ATOM 1376 N N . ALA A 1 193 ? -13.836 -8.557 -9.580 1.00 49.84 193 ALA A N 1
ATOM 1377 C CA . ALA A 1 193 ? -13.931 -9.027 -10.954 1.00 49.84 193 ALA A CA 1
ATOM 1378 C C . ALA A 1 193 ? -12.640 -9.756 -11.373 1.00 49.84 193 ALA A C 1
ATOM 1380 O O . ALA A 1 193 ? -11.619 -9.140 -11.690 1.00 49.84 193 ALA A O 1
ATOM 1381 N N . ARG A 1 194 ? -12.673 -11.092 -11.385 1.00 48.72 194 ARG A N 1
ATOM 1382 C CA . ARG A 1 194 ? -11.608 -11.891 -11.990 1.00 48.72 194 ARG A CA 1
ATOM 1383 C C . ARG A 1 194 ? -11.780 -11.850 -13.500 1.00 48.72 194 ARG A C 1
ATOM 1385 O O . ARG A 1 194 ? -12.681 -12.466 -14.062 1.00 48.72 194 ARG A O 1
ATOM 1392 N N . VAL A 1 195 ? -10.870 -11.146 -14.162 1.00 47.28 195 VAL A N 1
ATOM 1393 C CA . VAL A 1 195 ? -10.669 -11.251 -15.607 1.00 47.28 195 VAL A CA 1
ATOM 1394 C C . VAL A 1 195 ? -10.125 -12.653 -15.893 1.00 47.28 195 VAL A C 1
ATOM 1396 O O . VAL A 1 195 ? -8.940 -12.923 -15.697 1.00 47.28 195 VAL A O 1
ATOM 1399 N N . CYS A 1 196 ? -10.985 -13.575 -16.327 1.00 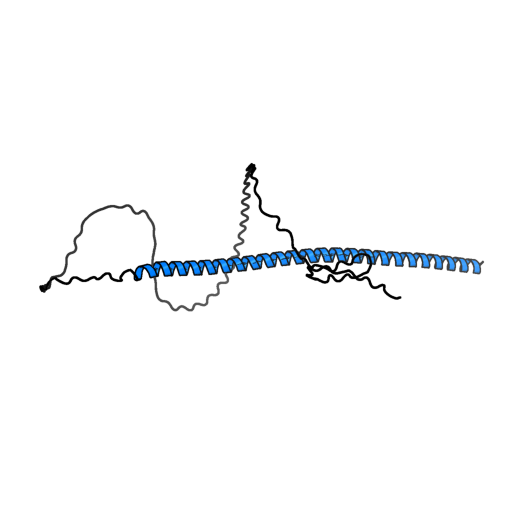53.12 196 CYS A N 1
ATOM 1400 C CA . CYS A 1 196 ? -10.527 -14.827 -16.926 1.00 53.12 196 CYS A CA 1
ATOM 1401 C C . CYS A 1 196 ? -9.730 -14.489 -18.197 1.00 53.12 196 CYS A C 1
ATOM 1403 O O . CYS A 1 196 ? -10.150 -13.631 -18.978 1.00 53.12 196 CYS A O 1
ATOM 1405 N N . GLY A 1 197 ? -8.583 -15.148 -18.395 1.00 46.88 197 GLY A N 1
ATOM 1406 C CA . GLY A 1 197 ? -7.557 -14.863 -19.417 1.00 46.88 197 GLY A CA 1
ATOM 1407 C C . GLY A 1 197 ? -7.977 -14.985 -20.890 1.00 46.88 197 GLY A C 1
ATOM 1408 O O . GLY A 1 197 ? -7.118 -15.061 -21.765 1.00 46.88 197 GLY A O 1
ATOM 1409 N N . ASP A 1 198 ? -9.276 -14.954 -21.169 1.00 59.06 198 ASP A N 1
ATOM 1410 C CA . ASP A 1 198 ? -9.888 -15.139 -22.482 1.00 59.06 198 ASP A CA 1
ATOM 1411 C C . ASP A 1 198 ? -10.466 -13.812 -23.022 1.00 59.06 198 ASP A C 1
ATOM 1413 O O . ASP A 1 198 ? -11.043 -13.776 -24.110 1.00 59.06 198 ASP A O 1
ATOM 1417 N N . GLY A 1 199 ? -10.352 -12.717 -22.256 1.00 53.34 199 GLY A N 1
ATOM 1418 C CA . GLY A 1 199 ? -10.818 -11.383 -22.651 1.00 53.34 199 GLY A CA 1
ATOM 1419 C C . GLY A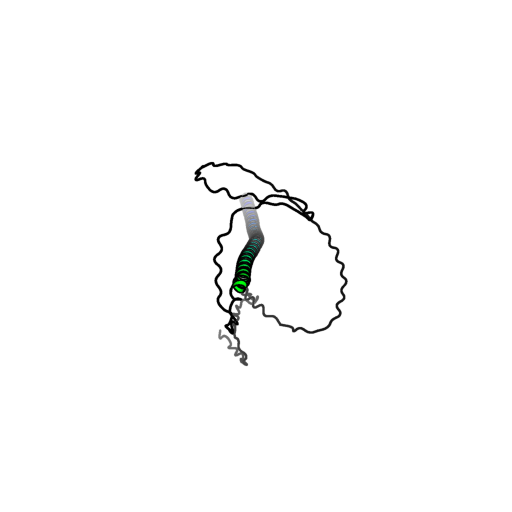 1 199 ? -12.341 -11.226 -22.700 1.00 53.34 199 GLY A C 1
ATOM 1420 O O . GLY A 1 199 ? -12.838 -10.345 -23.398 1.00 53.34 199 GLY A O 1
ATOM 1421 N N . ARG A 1 200 ? -13.096 -12.076 -21.993 1.00 50.44 200 ARG A N 1
ATOM 1422 C CA . ARG A 1 200 ? -14.557 -11.965 -21.874 1.00 50.44 200 ARG A CA 1
ATOM 1423 C C . ARG A 1 200 ? -14.942 -11.726 -20.420 1.00 50.44 200 ARG A C 1
ATOM 1425 O O . ARG A 1 200 ? -14.694 -12.581 -19.574 1.00 50.44 200 ARG A O 1
ATOM 1432 N N . GLU A 1 201 ? -15.551 -10.575 -20.153 1.00 46.84 201 GLU A N 1
ATOM 1433 C CA . GLU A 1 201 ? -16.195 -10.279 -18.874 1.00 46.84 201 GLU A CA 1
ATOM 1434 C C . GLU A 1 201 ? -17.391 -11.221 -18.705 1.00 46.84 201 GLU A C 1
ATOM 1436 O O . GLU A 1 201 ? -18.300 -11.241 -19.537 1.00 46.84 201 GLU A O 1
ATOM 1441 N N . ARG A 1 202 ? -17.371 -12.049 -17.658 1.00 54.16 202 ARG A N 1
ATOM 1442 C CA . ARG A 1 202 ? -18.560 -12.778 -17.217 1.00 54.16 202 ARG A CA 1
ATOM 1443 C C . ARG A 1 202 ? -19.137 -12.013 -16.041 1.00 54.16 202 ARG A C 1
ATOM 1445 O O . ARG A 1 202 ? -18.490 -11.900 -15.005 1.00 54.16 202 ARG A O 1
ATOM 1452 N N . VAL A 1 203 ? -20.326 -11.464 -16.243 1.00 57.34 203 VAL A N 1
ATOM 1453 C CA . VAL A 1 203 ? -21.163 -10.954 -15.162 1.00 57.34 203 VAL A CA 1
ATOM 1454 C C . VAL A 1 203 ? -21.726 -12.186 -14.459 1.00 57.34 203 VAL A C 1
ATOM 1456 O O . VAL A 1 203 ? -22.360 -13.017 -15.109 1.00 57.34 203 VAL A O 1
ATOM 1459 N N . CYS A 1 204 ? -21.416 -12.355 -13.176 1.00 53.97 204 CYS A N 1
ATOM 1460 C CA . CYS A 1 204 ? -22.138 -13.304 -12.339 1.00 53.97 204 CYS A CA 1
ATOM 1461 C C . CYS A 1 204 ? -23.516 -12.684 -12.094 1.00 53.97 204 CYS A C 1
ATOM 1463 O O . CYS A 1 204 ? -23.609 -11.642 -11.454 1.00 53.97 204 CYS A O 1
ATOM 1465 N N . ASP A 1 205 ? -24.545 -13.257 -12.709 1.00 54.69 205 ASP A N 1
ATOM 1466 C CA . ASP A 1 205 ? -25.935 -12.951 -12.385 1.00 54.69 205 ASP A CA 1
ATOM 1467 C C . ASP A 1 205 ? -26.274 -13.823 -11.168 1.00 54.69 205 ASP A C 1
ATOM 1469 O O . ASP A 1 205 ? -26.196 -15.051 -11.260 1.00 54.69 205 ASP A O 1
ATOM 1473 N N . ASP A 1 206 ? -26.532 -13.194 -10.018 1.00 51.12 206 ASP A N 1
ATOM 1474 C CA . ASP A 1 206 ? -26.935 -13.849 -8.764 1.00 51.12 206 ASP A CA 1
ATOM 1475 C C . ASP A 1 206 ? -28.384 -14.353 -8.890 1.00 51.12 206 ASP A C 1
ATOM 1477 O O . ASP A 1 206 ? -29.322 -13.826 -8.291 1.00 51.12 206 ASP A O 1
ATOM 1481 N N . GLY A 1 207 ? -28.575 -15.343 -9.760 1.00 50.25 207 GLY A N 1
ATOM 1482 C CA . GLY A 1 207 ? -29.836 -16.044 -9.933 1.00 50.25 207 GLY A CA 1
ATOM 1483 C C . GLY A 1 207 ? -29.983 -17.140 -8.885 1.00 50.25 207 GLY A C 1
ATOM 1484 O O . GLY A 1 207 ? -29.495 -18.251 -9.088 1.00 50.25 207 GLY A O 1
ATOM 1485 N N . ASP A 1 208 ? -30.686 -16.831 -7.796 1.00 54.56 208 ASP A N 1
ATOM 1486 C CA . ASP A 1 208 ? -31.374 -17.823 -6.964 1.00 54.56 208 ASP A CA 1
ATOM 1487 C C . ASP A 1 208 ? -32.463 -18.498 -7.821 1.00 54.56 208 ASP A C 1
ATOM 1489 O O . ASP A 1 208 ? -33.617 -18.067 -7.839 1.00 54.56 208 ASP A O 1
ATOM 1493 N N . ASP A 1 209 ? -32.091 -19.514 -8.602 1.00 50.97 209 ASP A N 1
ATOM 1494 C CA . ASP A 1 209 ? -33.014 -20.234 -9.483 1.00 50.97 209 ASP A CA 1
ATOM 1495 C C . ASP A 1 209 ? -32.898 -21.750 -9.249 1.00 50.97 209 ASP A C 1
ATOM 1497 O O . ASP A 1 209 ? -32.086 -22.455 -9.851 1.00 50.97 209 ASP A O 1
ATOM 1501 N N . ASP A 1 210 ? -33.755 -22.261 -8.361 1.00 55.25 210 ASP A N 1
ATOM 1502 C CA . ASP A 1 210 ? -34.030 -23.689 -8.125 1.00 55.25 210 ASP A CA 1
ATOM 1503 C C . ASP A 1 210 ? -34.788 -24.352 -9.304 1.00 55.25 210 ASP A C 1
ATOM 1505 O O . ASP A 1 210 ? -35.596 -25.267 -9.116 1.00 55.25 210 ASP A O 1
ATOM 1509 N N . GLY A 1 211 ? -34.598 -23.889 -10.540 1.00 52.06 211 GLY A N 1
ATOM 1510 C CA . GLY A 1 211 ? -35.453 -24.265 -11.662 1.00 52.06 211 GLY A CA 1
ATOM 1511 C C . GLY A 1 211 ? -34.691 -24.496 -12.952 1.00 52.06 211 GLY A C 1
ATOM 1512 O O . GLY A 1 211 ? -34.344 -23.539 -13.630 1.00 52.06 211 GLY A O 1
ATOM 1513 N N . ASP A 1 212 ? -34.497 -25.774 -13.296 1.00 54.12 212 ASP A N 1
ATOM 1514 C CA . ASP A 1 212 ? -34.265 -26.358 -14.629 1.00 54.12 212 ASP A CA 1
ATOM 1515 C C . ASP A 1 212 ? -34.280 -25.357 -15.810 1.00 54.12 212 ASP A C 1
ATOM 1517 O O . ASP A 1 212 ? -35.223 -25.287 -16.603 1.00 54.12 212 ASP A O 1
ATOM 1521 N N . GLY A 1 213 ? -33.216 -24.562 -15.927 1.00 46.69 213 GLY A N 1
ATOM 1522 C CA . GLY A 1 213 ? -33.064 -23.549 -16.963 1.00 46.69 213 GLY A CA 1
ATOM 1523 C C . GLY A 1 213 ? -32.318 -24.107 -18.167 1.00 46.69 213 GLY A C 1
ATOM 1524 O O . GLY A 1 213 ? -31.087 -24.138 -18.184 1.00 46.69 213 GLY A O 1
ATOM 1525 N N . ASP A 1 214 ? -33.057 -24.531 -19.191 1.00 51.97 214 ASP A N 1
ATOM 1526 C CA . ASP A 1 214 ? -32.519 -24.907 -20.500 1.00 51.97 214 ASP A CA 1
ATOM 1527 C C . ASP A 1 214 ? -31.634 -23.784 -21.080 1.00 51.97 214 ASP A C 1
ATOM 1529 O O . ASP A 1 214 ? -32.094 -22.697 -21.448 1.00 51.97 214 ASP A O 1
ATOM 1533 N N . VAL A 1 215 ? -30.332 -24.059 -21.191 1.00 53.88 215 VAL A N 1
ATOM 1534 C CA . VAL A 1 215 ? -29.337 -23.117 -21.714 1.00 53.88 215 VAL A CA 1
ATOM 1535 C C . VAL A 1 215 ? -29.506 -22.971 -23.230 1.00 53.88 215 VAL A C 1
ATOM 1537 O O . VAL A 1 215 ? -28.986 -23.760 -24.023 1.00 53.88 215 VAL A O 1
ATOM 1540 N N . HIS A 1 216 ? -30.213 -21.928 -23.663 1.00 51.56 216 HIS A N 1
ATOM 1541 C CA . HIS A 1 216 ? -30.313 -21.566 -25.076 1.00 51.56 216 HIS A CA 1
ATOM 1542 C C . HIS A 1 216 ? -29.080 -20.778 -25.546 1.00 51.56 216 HIS A C 1
ATOM 1544 O O . HIS A 1 216 ? -28.930 -19.586 -25.284 1.00 51.56 216 HIS A O 1
ATOM 1550 N N . PHE A 1 217 ? -28.214 -21.435 -26.322 1.00 62.19 217 PHE A N 1
ATOM 1551 C CA . PHE A 1 217 ? -27.145 -20.776 -27.073 1.00 62.19 217 PHE A CA 1
ATOM 1552 C C . PHE A 1 217 ? -27.698 -20.137 -28.352 1.00 62.19 217 PHE A C 1
ATOM 1554 O O . PHE A 1 217 ? -28.073 -20.838 -29.293 1.00 62.19 217 PHE A O 1
ATOM 1561 N N . TYR A 1 218 ? -27.682 -18.807 -28.429 1.00 59.28 218 TYR A N 1
ATOM 1562 C CA . TYR A 1 218 ? -27.857 -18.097 -29.697 1.00 59.28 218 TYR A CA 1
ATOM 1563 C C . TYR A 1 218 ? -26.490 -17.887 -30.366 1.00 59.28 218 TYR A C 1
ATOM 1565 O O . TYR A 1 218 ? -25.600 -17.290 -29.756 1.00 59.28 218 TYR A O 1
ATOM 1573 N N . PRO A 1 219 ? -26.281 -18.348 -31.613 1.00 59.53 219 PRO A N 1
ATOM 1574 C CA . PRO A 1 219 ? -25.071 -18.023 -32.352 1.00 59.53 219 PRO A CA 1
ATOM 1575 C C . PRO A 1 219 ? -25.092 -16.546 -32.767 1.00 59.53 219 PRO A C 1
ATOM 1577 O O . PRO A 1 219 ? -26.019 -16.085 -33.433 1.00 59.53 219 PRO A O 1
ATOM 1580 N N . LEU A 1 220 ? -24.037 -15.821 -32.388 1.00 62.38 220 LEU A N 1
ATOM 1581 C CA . LEU A 1 220 ? -23.715 -14.485 -32.889 1.00 62.38 220 LEU A CA 1
ATOM 1582 C C . LEU A 1 220 ? -23.629 -14.522 -34.423 1.00 62.38 220 LEU A C 1
ATOM 1584 O O . LEU A 1 220 ? -22.714 -15.129 -34.984 1.00 62.38 220 LEU A O 1
ATOM 1588 N N . GLN A 1 221 ? -24.586 -13.882 -35.096 1.00 59.06 221 GLN A N 1
ATOM 1589 C CA . GLN A 1 221 ? -24.448 -13.531 -36.507 1.00 59.06 221 GLN A CA 1
ATOM 1590 C C . GLN A 1 221 ? -23.376 -12.442 -36.625 1.00 59.06 221 GLN A C 1
ATOM 1592 O O . GLN A 1 221 ? -23.452 -11.422 -35.941 1.00 59.06 221 GLN A O 1
ATOM 1597 N N . GLN A 1 222 ? -22.359 -12.734 -37.440 1.00 66.88 222 GLN A N 1
ATOM 1598 C CA . GLN A 1 222 ? -21.258 -11.836 -37.803 1.00 66.88 222 GLN A CA 1
ATOM 1599 C C . GLN A 1 222 ? -21.731 -10.682 -38.683 1.00 66.88 222 GLN A C 1
ATOM 1601 O O . GLN A 1 222 ? -22.627 -10.921 -39.526 1.00 66.88 222 GLN A O 1
#

Radius of gyration: 46.91 Å; chains: 1; bounding box: 99×72×142 Å

pLDDT: mean 70.12, std 21.83, range [42.53, 98.19]